Protein AF-A0A2W5KGY5-F1 (afdb_monomer)

Secondary structure (DSSP, 8-state):
--------------------------HHHHHHHHHHHHHH-PPPTT-SEEEEEPPTTSHHHHHHHTTSPPPPTT-EEEEEEEEEEEETTTEEEEEEEEEEE-SSSEEEEEEEE-SS---HHHHHHHHHSEEEEETTEEEEEEETTEEEEEETTEEEEEESSS-HHHHHHTGGG--HHHHHHHHS--

pLDDT: mean 77.35, std 19.25, range [33.38, 97.5]

Structure (mmCIF, N/CA/C/O backbone):
data_AF-A0A2W5KGY5-F1
#
_entry.id   AF-A0A2W5KGY5-F1
#
loop_
_atom_site.group_PDB
_atom_site.id
_atom_site.type_symbol
_atom_site.label_atom_id
_atom_site.label_alt_id
_atom_site.label_comp_id
_atom_site.label_asym_id
_atom_site.label_entity_id
_atom_site.label_seq_id
_atom_site.pdbx_PDB_ins_code
_atom_site.Cartn_x
_atom_site.Cartn_y
_atom_site.Cartn_z
_atom_site.occupancy
_atom_site.B_iso_or_equiv
_atom_site.auth_seq_id
_atom_site.auth_comp_id
_atom_site.auth_asym_id
_atom_site.auth_atom_id
_atom_site.pdbx_PDB_model_num
ATOM 1 N N . MET A 1 1 ? 42.374 -62.694 25.663 1.00 35.91 1 MET A N 1
ATOM 2 C CA . MET A 1 1 ? 42.769 -62.535 24.244 1.00 35.91 1 MET A CA 1
ATOM 3 C C . MET A 1 1 ? 41.493 -62.237 23.461 1.00 35.91 1 MET A C 1
ATOM 5 O O . MET A 1 1 ? 40.734 -63.150 23.196 1.00 35.91 1 MET A O 1
ATOM 9 N N . ASN A 1 2 ? 41.013 -60.994 23.477 1.00 35.72 2 ASN A N 1
ATOM 10 C CA . ASN A 1 2 ? 41.366 -59.863 22.596 1.00 35.72 2 ASN A CA 1
ATOM 11 C C . ASN A 1 2 ? 40.881 -60.045 21.151 1.00 35.72 2 ASN A C 1
ATOM 13 O O . ASN A 1 2 ? 41.596 -60.627 20.345 1.00 35.72 2 ASN A O 1
ATOM 17 N N . ALA A 1 3 ? 39.698 -59.493 20.846 1.00 38.22 3 ALA A N 1
ATOM 18 C CA . ALA A 1 3 ? 39.488 -58.421 19.856 1.00 38.22 3 ALA A CA 1
ATOM 19 C C . ALA A 1 3 ? 38.031 -58.430 19.343 1.00 38.22 3 ALA A C 1
ATOM 21 O O . ALA A 1 3 ? 37.734 -58.982 18.287 1.00 38.22 3 ALA A O 1
ATOM 22 N N . PHE A 1 4 ? 37.116 -57.779 20.070 1.00 37.88 4 PHE A N 1
ATOM 23 C CA . PHE A 1 4 ? 35.838 -57.345 19.499 1.00 37.88 4 PHE A CA 1
ATOM 24 C C . PHE A 1 4 ? 36.119 -56.110 18.632 1.00 37.88 4 PHE A C 1
ATOM 26 O O . PHE A 1 4 ? 36.413 -55.032 19.145 1.00 37.88 4 PHE A O 1
ATOM 33 N N . ARG A 1 5 ? 36.107 -56.284 17.308 1.00 38.09 5 ARG A N 1
ATOM 34 C CA . ARG A 1 5 ? 36.192 -55.183 16.343 1.00 38.09 5 ARG A CA 1
ATOM 35 C C . ARG A 1 5 ? 34.791 -54.609 16.130 1.00 38.09 5 ARG A C 1
ATOM 37 O O . ARG A 1 5 ? 33.981 -55.206 15.429 1.00 38.09 5 ARG A O 1
ATOM 44 N N . SER A 1 6 ? 34.524 -53.448 16.723 1.00 37.16 6 SER A N 1
ATOM 45 C CA . SER A 1 6 ? 33.378 -52.605 16.373 1.00 37.16 6 SER A CA 1
ATOM 46 C C . SER A 1 6 ? 33.584 -52.006 14.982 1.00 37.16 6 SER A C 1
ATOM 48 O O . SER A 1 6 ? 34.372 -51.079 14.812 1.00 37.16 6 SER A O 1
ATOM 50 N N . CYS A 1 7 ? 32.855 -52.506 13.987 1.00 35.94 7 CYS A N 1
ATOM 51 C CA . CYS A 1 7 ? 32.579 -51.755 12.766 1.00 35.94 7 CYS A CA 1
ATOM 52 C C . CYS A 1 7 ? 31.448 -50.767 13.069 1.00 35.94 7 CYS A C 1
ATOM 54 O O . CYS A 1 7 ? 30.272 -51.098 12.940 1.00 35.94 7 CYS A O 1
ATOM 56 N N . VAL A 1 8 ? 31.801 -49.552 13.492 1.00 41.19 8 VAL A N 1
ATOM 57 C CA . VAL A 1 8 ? 30.878 -48.414 13.428 1.00 41.19 8 VAL A CA 1
ATOM 58 C C . VAL A 1 8 ? 30.756 -48.050 11.952 1.00 41.19 8 VAL A C 1
ATOM 60 O O . VAL A 1 8 ? 31.627 -47.393 11.386 1.00 41.19 8 VAL A O 1
ATOM 63 N N . ALA A 1 9 ? 29.708 -48.556 11.306 1.00 37.75 9 ALA A N 1
ATOM 64 C CA . ALA A 1 9 ? 29.309 -48.104 9.985 1.00 37.75 9 ALA A CA 1
ATOM 65 C C . ALA A 1 9 ? 28.859 -46.644 10.113 1.00 37.75 9 ALA A C 1
ATOM 67 O O . ALA A 1 9 ? 27.781 -46.352 10.629 1.00 37.75 9 ALA A O 1
ATOM 68 N N . ALA A 1 10 ? 29.730 -45.727 9.694 1.00 38.56 10 ALA A N 1
ATOM 69 C CA . ALA A 1 10 ? 29.398 -44.328 9.515 1.00 38.56 10 ALA A CA 1
ATOM 70 C C . ALA A 1 10 ? 28.286 -44.235 8.461 1.00 38.56 10 ALA A C 1
ATOM 72 O O . ALA A 1 10 ? 28.535 -44.379 7.264 1.00 38.56 10 ALA A O 1
ATOM 73 N N . PHE A 1 11 ? 27.050 -44.025 8.914 1.00 36.25 11 PHE A N 1
ATOM 74 C CA . PHE A 1 11 ? 25.977 -43.533 8.063 1.00 36.25 11 PHE A CA 1
ATOM 75 C C . PHE A 1 11 ? 26.384 -42.133 7.599 1.00 36.25 11 PHE A C 1
ATOM 77 O O . PHE A 1 11 ? 26.166 -41.137 8.283 1.00 36.25 11 PHE A O 1
ATOM 84 N N . LEU A 1 12 ? 27.019 -42.070 6.430 1.00 34.03 12 LEU A N 1
ATOM 85 C CA . LEU A 1 12 ? 27.060 -40.872 5.607 1.00 34.03 12 LEU A CA 1
ATOM 86 C C . LEU A 1 12 ? 25.617 -40.592 5.182 1.00 34.03 12 LEU A C 1
ATOM 88 O O . LEU A 1 12 ? 25.159 -41.038 4.132 1.00 34.03 12 LEU A O 1
ATOM 92 N N . THR A 1 13 ? 24.874 -39.878 6.026 1.00 38.91 13 THR A N 1
ATOM 93 C CA . THR A 1 13 ? 23.724 -39.110 5.566 1.00 38.91 13 THR A CA 1
ATOM 94 C C . THR A 1 13 ? 24.245 -38.150 4.513 1.00 38.91 13 THR A C 1
ATOM 96 O O . THR A 1 13 ? 24.878 -37.143 4.829 1.00 38.91 13 THR A O 1
ATOM 99 N N . VAL A 1 14 ? 24.006 -38.498 3.251 1.00 37.81 14 VAL A N 1
ATOM 100 C CA . VAL A 1 14 ? 24.034 -37.564 2.134 1.00 37.81 14 VAL A CA 1
ATOM 101 C C . VAL A 1 14 ? 22.977 -36.515 2.459 1.00 37.81 14 VAL A C 1
ATOM 103 O O . VAL A 1 14 ? 21.800 -36.670 2.142 1.00 37.81 14 VAL A O 1
ATOM 106 N N . THR A 1 15 ? 23.380 -35.452 3.150 1.00 37.47 15 THR A N 1
ATOM 107 C CA . THR A 1 15 ? 22.679 -34.179 3.070 1.00 37.47 15 THR A CA 1
ATOM 108 C C . THR A 1 15 ? 22.872 -33.725 1.637 1.00 37.47 15 THR A C 1
ATOM 110 O O . THR A 1 15 ? 23.864 -33.073 1.308 1.00 37.47 15 THR A O 1
ATOM 113 N N . ALA A 1 16 ? 21.971 -34.166 0.756 1.00 33.88 16 ALA A N 1
ATOM 114 C CA . ALA A 1 16 ? 21.829 -33.552 -0.544 1.00 33.88 16 ALA A CA 1
ATOM 115 C C . ALA A 1 16 ? 21.688 -32.051 -0.262 1.00 33.88 16 ALA A C 1
ATOM 117 O O . ALA A 1 16 ? 20.798 -31.680 0.514 1.00 33.88 16 ALA A O 1
ATOM 118 N N . PRO A 1 17 ? 22.578 -31.190 -0.782 1.00 38.34 17 PRO A N 1
ATOM 119 C CA . PRO A 1 17 ? 22.310 -29.773 -0.724 1.00 38.34 17 PRO A CA 1
ATOM 120 C C . PRO A 1 17 ? 20.960 -29.604 -1.411 1.00 38.34 17 PRO A C 1
ATOM 122 O O . PRO A 1 17 ? 20.799 -29.984 -2.571 1.00 38.34 17 PRO A O 1
ATOM 125 N N . VAL A 1 18 ? 19.970 -29.109 -0.668 1.00 37.47 18 VAL A N 1
ATOM 126 C CA . VAL A 1 18 ? 18.785 -28.523 -1.277 1.00 37.47 18 VAL A CA 1
ATOM 127 C C . VAL A 1 18 ? 19.357 -27.428 -2.157 1.00 37.47 18 VAL A C 1
ATOM 129 O O . VAL A 1 18 ? 19.798 -26.391 -1.664 1.00 37.47 18 VAL A O 1
ATOM 132 N N . THR A 1 19 ? 19.465 -27.704 -3.452 1.00 37.50 19 THR A N 1
ATOM 133 C CA . THR A 1 19 ? 19.679 -26.673 -4.444 1.00 37.50 19 THR A CA 1
ATOM 134 C C . THR A 1 19 ? 18.497 -25.744 -4.255 1.00 37.50 19 THR A C 1
ATOM 136 O O . THR A 1 19 ? 17.366 -26.069 -4.614 1.00 37.50 19 THR A O 1
ATOM 139 N N . ALA A 1 20 ? 18.739 -24.612 -3.592 1.00 36.56 20 ALA A N 1
ATOM 140 C CA . ALA A 1 20 ? 17.891 -23.451 -3.741 1.00 36.56 20 ALA A CA 1
ATOM 141 C C . ALA A 1 20 ? 17.780 -23.268 -5.253 1.00 36.56 20 ALA A C 1
ATOM 143 O O . ALA A 1 20 ? 18.773 -22.936 -5.902 1.00 36.56 20 ALA A O 1
ATOM 144 N N . GLY A 1 21 ? 16.640 -23.665 -5.827 1.00 33.38 21 GLY A N 1
ATOM 145 C CA . GLY A 1 21 ? 16.423 -23.565 -7.259 1.00 33.38 21 GLY A CA 1
ATOM 146 C C . GLY A 1 21 ? 16.742 -22.132 -7.635 1.00 33.38 21 GLY A C 1
ATOM 147 O O . GLY A 1 21 ? 16.218 -21.218 -6.998 1.00 33.38 21 GLY A O 1
ATOM 148 N N . ALA A 1 22 ? 17.665 -21.938 -8.579 1.00 35.34 22 ALA A N 1
ATOM 149 C CA . ALA A 1 22 ? 17.887 -20.625 -9.152 1.00 35.34 22 ALA A CA 1
ATOM 150 C C . ALA A 1 22 ? 16.513 -20.144 -9.620 1.00 35.34 22 ALA A C 1
ATOM 152 O O . ALA A 1 22 ? 15.901 -20.765 -10.489 1.00 35.34 22 ALA A O 1
ATOM 153 N N . ILE A 1 23 ? 15.971 -19.138 -8.939 1.00 45.75 23 ILE A N 1
ATOM 154 C CA . ILE A 1 23 ? 14.696 -18.550 -9.319 1.00 45.75 23 ILE A CA 1
ATOM 155 C C . ILE A 1 23 ? 15.007 -17.817 -10.618 1.00 45.75 23 ILE A C 1
ATOM 157 O O . ILE A 1 23 ? 15.693 -16.797 -10.603 1.00 45.75 23 ILE A O 1
ATOM 161 N N . ASP A 1 24 ? 14.617 -18.426 -11.735 1.00 47.09 24 ASP A N 1
ATOM 162 C CA . ASP A 1 24 ? 14.815 -17.870 -13.067 1.00 47.09 24 ASP A CA 1
ATOM 163 C C . ASP A 1 24 ? 13.845 -16.700 -13.223 1.00 47.09 24 ASP A C 1
ATOM 165 O O . ASP A 1 24 ? 12.635 -16.878 -13.380 1.00 47.09 24 ASP A O 1
ATOM 169 N N . PHE A 1 25 ? 14.368 -15.492 -13.037 1.00 53.97 25 PHE A N 1
ATOM 170 C CA . PHE A 1 25 ? 13.600 -14.272 -13.213 1.00 53.97 25 PHE A CA 1
ATOM 171 C C . PHE A 1 25 ? 13.436 -13.995 -14.697 1.00 53.97 25 PHE A C 1
ATOM 173 O O . PHE A 1 25 ? 14.404 -14.050 -15.458 1.00 53.97 25 PHE A O 1
ATOM 180 N N . SER A 1 26 ? 12.239 -13.580 -15.098 1.00 66.56 26 SER A N 1
ATOM 181 C CA . SER A 1 26 ? 12.068 -13.051 -16.445 1.00 66.56 26 SER A CA 1
ATOM 182 C C . SER A 1 26 ? 12.927 -11.794 -16.638 1.00 66.56 26 SER A C 1
ATOM 184 O O . SER A 1 26 ? 13.125 -10.993 -15.717 1.00 66.56 26 SER A O 1
ATOM 186 N N . GLU A 1 27 ? 13.408 -11.570 -17.861 1.00 70.12 27 GLU A N 1
ATOM 187 C CA . GLU A 1 27 ? 14.169 -10.358 -18.201 1.00 70.12 27 GLU A CA 1
ATOM 188 C C . GLU A 1 2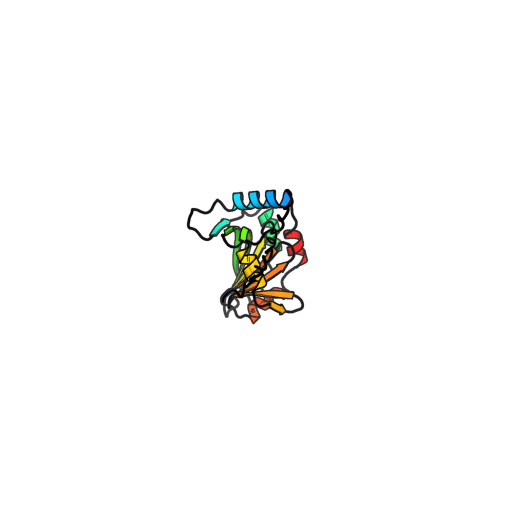7 ? 13.396 -9.072 -17.862 1.00 70.12 27 GLU A C 1
ATOM 190 O O . GLU A 1 27 ? 13.991 -8.065 -17.472 1.00 70.12 27 GLU A O 1
ATOM 195 N N . VAL A 1 28 ? 12.063 -9.130 -17.941 1.00 68.56 28 VAL A N 1
ATOM 196 C CA . VAL A 1 28 ? 11.152 -8.038 -17.583 1.00 68.56 28 VAL A CA 1
ATOM 197 C C . VAL A 1 28 ? 11.236 -7.711 -16.089 1.00 68.56 28 VAL A C 1
ATOM 199 O O . VAL A 1 28 ? 11.346 -6.544 -15.719 1.00 68.56 28 VAL A O 1
ATOM 202 N N . GLU A 1 29 ? 11.261 -8.717 -15.213 1.00 66.12 29 GLU A N 1
ATOM 203 C CA . GLU A 1 29 ? 11.370 -8.515 -13.760 1.00 66.12 29 GLU A CA 1
ATOM 204 C C . GLU A 1 29 ? 12.734 -7.942 -13.366 1.00 66.12 29 GLU A C 1
ATOM 206 O O . GLU A 1 29 ? 12.822 -7.048 -12.519 1.00 66.12 29 GLU A O 1
ATOM 211 N N . ILE A 1 30 ? 13.802 -8.395 -14.027 1.00 67.25 30 ILE A N 1
ATOM 212 C CA . ILE A 1 30 ? 15.149 -7.848 -13.835 1.00 67.25 30 ILE A CA 1
ATOM 213 C C . ILE A 1 30 ? 15.194 -6.380 -14.283 1.00 67.25 30 ILE A C 1
ATOM 215 O O . ILE A 1 30 ? 15.768 -5.536 -13.586 1.00 67.25 30 ILE A O 1
ATOM 219 N N . ALA A 1 31 ? 14.590 -6.054 -15.430 1.00 77.38 31 ALA A N 1
ATOM 220 C CA . ALA A 1 31 ? 14.523 -4.689 -15.942 1.00 77.38 31 ALA A CA 1
ATOM 221 C C . ALA A 1 31 ? 13.720 -3.766 -15.010 1.00 77.38 31 ALA A C 1
ATOM 223 O O . ALA A 1 31 ? 14.192 -2.675 -14.678 1.00 77.38 31 ALA A O 1
ATOM 224 N N . GLU A 1 32 ? 12.559 -4.213 -14.519 1.00 74.19 32 GLU A N 1
ATOM 225 C CA . GLU A 1 32 ? 11.767 -3.473 -13.531 1.00 74.19 32 GLU A CA 1
ATOM 226 C C . GLU A 1 32 ? 12.543 -3.263 -12.229 1.00 74.19 32 GLU A C 1
ATOM 228 O O . GLU A 1 32 ? 12.566 -2.148 -11.707 1.00 74.19 32 GLU A O 1
ATOM 233 N N . SER A 1 33 ? 13.250 -4.284 -11.737 1.00 70.50 33 SER A N 1
ATOM 234 C CA . SER A 1 33 ? 14.071 -4.156 -10.532 1.00 70.50 33 SER A CA 1
ATOM 235 C C . SER A 1 33 ? 15.170 -3.117 -10.685 1.00 70.50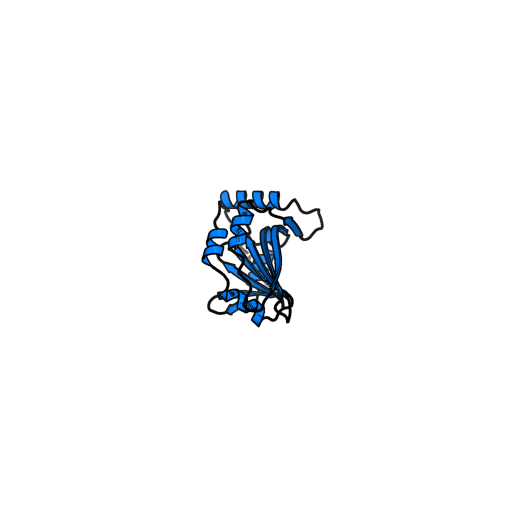 33 SER A C 1
ATOM 237 O O . SER A 1 33 ? 15.330 -2.257 -9.819 1.00 70.50 33 SER A O 1
ATOM 239 N N . LYS A 1 34 ? 15.909 -3.153 -11.799 1.00 74.06 34 LYS A N 1
ATOM 240 C CA . LYS A 1 34 ? 16.945 -2.154 -12.095 1.00 74.06 34 LYS A CA 1
ATOM 241 C C . LYS A 1 34 ? 16.347 -0.751 -12.174 1.00 74.06 34 LYS A C 1
ATOM 243 O O . LYS A 1 34 ? 16.919 0.190 -11.628 1.00 74.06 34 LYS A O 1
ATOM 248 N N . ARG A 1 35 ? 15.179 -0.615 -12.807 1.00 82.50 35 ARG A N 1
ATOM 2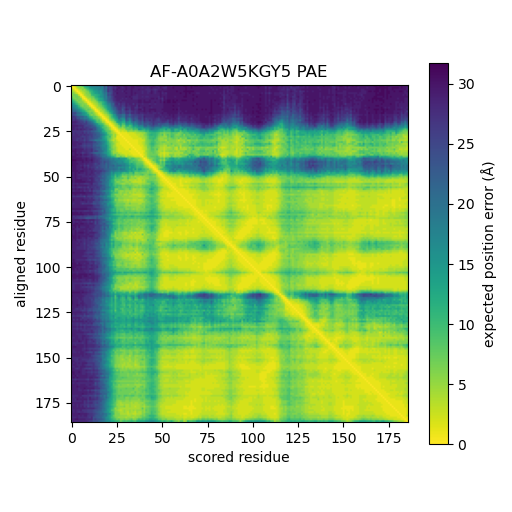49 C CA . ARG A 1 35 ? 14.460 0.656 -12.945 1.00 82.50 35 ARG A CA 1
ATOM 250 C C . ARG A 1 35 ? 14.010 1.215 -11.594 1.00 82.50 35 ARG A C 1
ATOM 252 O O . ARG A 1 35 ? 14.172 2.410 -11.361 1.00 82.50 35 ARG A O 1
ATOM 259 N N . PHE A 1 36 ? 13.481 0.376 -10.704 1.00 78.94 36 PHE A N 1
ATOM 260 C CA . PHE A 1 36 ? 13.092 0.793 -9.355 1.00 78.94 36 PHE A CA 1
ATOM 261 C C . PHE A 1 36 ? 14.296 1.185 -8.507 1.00 78.94 36 PHE A C 1
ATOM 263 O O . PHE A 1 36 ? 14.267 2.245 -7.888 1.00 78.94 36 PHE A O 1
ATOM 270 N N . CYS A 1 37 ? 15.378 0.402 -8.531 1.00 73.94 37 CYS A N 1
ATOM 271 C CA . CYS A 1 37 ? 16.599 0.760 -7.810 1.00 73.94 37 CYS A CA 1
ATOM 272 C C . CYS A 1 37 ? 17.199 2.079 -8.312 1.00 73.94 37 CYS A C 1
ATOM 274 O O . CYS A 1 37 ? 17.606 2.913 -7.510 1.00 73.94 37 CYS A O 1
ATOM 276 N N . ALA A 1 38 ? 17.197 2.313 -9.629 1.00 78.88 38 ALA A N 1
ATOM 277 C CA . ALA A 1 38 ? 17.633 3.587 -10.196 1.00 78.88 38 ALA A CA 1
ATOM 278 C C . ALA A 1 38 ? 16.734 4.762 -9.764 1.00 78.88 38 ALA A C 1
ATOM 280 O O . ALA A 1 38 ? 17.214 5.882 -9.603 1.00 78.88 38 ALA A O 1
ATOM 281 N N . ALA A 1 39 ? 15.434 4.520 -9.563 1.00 75.12 39 ALA A N 1
ATOM 282 C CA . ALA A 1 39 ? 14.492 5.535 -9.102 1.00 75.12 39 ALA A CA 1
ATOM 283 C C . ALA A 1 39 ? 14.598 5.825 -7.593 1.00 75.12 39 ALA A C 1
ATOM 285 O O . ALA A 1 39 ? 14.325 6.952 -7.187 1.00 75.12 39 ALA A O 1
ATOM 286 N N . ALA A 1 40 ? 14.993 4.844 -6.777 1.00 63.44 40 ALA A N 1
ATOM 287 C CA . ALA A 1 40 ? 15.094 4.964 -5.320 1.00 63.44 40 ALA A CA 1
ATOM 288 C C . ALA A 1 40 ? 16.354 5.704 -4.821 1.00 63.44 40 ALA A C 1
ATOM 290 O O . ALA A 1 40 ? 16.366 6.123 -3.666 1.00 63.44 40 ALA A O 1
ATOM 291 N N . ASP A 1 41 ? 17.353 5.908 -5.697 1.00 65.19 41 ASP A N 1
ATOM 292 C CA . ASP A 1 41 ? 18.741 6.299 -5.369 1.00 65.19 41 ASP A CA 1
ATOM 293 C C . ASP A 1 41 ? 19.452 5.207 -4.530 1.00 65.19 41 ASP A C 1
ATOM 295 O O . ASP A 1 41 ? 18.826 4.596 -3.656 1.00 65.19 41 ASP A O 1
ATOM 299 N N . PRO A 1 42 ? 20.736 4.868 -4.780 1.00 56.97 42 PRO A N 1
ATOM 300 C CA . PRO A 1 42 ? 21.405 3.856 -3.978 1.00 56.97 42 PRO A CA 1
ATOM 301 C C . PRO A 1 42 ? 21.501 4.348 -2.537 1.00 56.97 42 PRO A C 1
ATOM 303 O O . PRO A 1 42 ? 21.935 5.469 -2.269 1.00 56.97 42 PRO A O 1
ATOM 306 N N . ALA A 1 43 ? 21.096 3.485 -1.610 1.00 55.16 43 ALA A N 1
ATOM 307 C CA . ALA A 1 43 ? 21.181 3.787 -0.199 1.00 55.16 43 ALA A CA 1
ATOM 308 C C . ALA A 1 43 ? 22.618 4.158 0.192 1.00 55.16 43 ALA A C 1
ATOM 310 O O . ALA A 1 43 ? 23.532 3.382 -0.108 1.00 55.16 43 ALA A O 1
ATOM 311 N N . PRO A 1 44 ? 22.856 5.289 0.885 1.00 54.34 44 PRO A N 1
ATOM 312 C CA . PRO A 1 44 ? 24.133 5.501 1.544 1.00 54.34 44 PRO A CA 1
ATOM 313 C C . PRO A 1 44 ? 24.389 4.316 2.479 1.00 54.34 44 PRO A C 1
ATOM 315 O O . PRO A 1 44 ? 23.478 3.860 3.178 1.00 54.34 44 PRO A O 1
ATOM 318 N N . THR A 1 45 ? 25.616 3.798 2.493 1.00 51.28 45 THR A N 1
ATOM 319 C CA . THR A 1 45 ? 25.998 2.679 3.364 1.00 51.28 45 THR A CA 1
ATOM 320 C C . THR A 1 45 ? 25.627 2.987 4.817 1.00 51.28 45 THR A C 1
ATOM 322 O O . THR A 1 45 ? 26.120 3.967 5.374 1.00 51.28 45 THR A O 1
ATOM 325 N N . GLY A 1 46 ? 24.770 2.157 5.424 1.00 49.50 46 GLY A N 1
ATOM 326 C CA . GLY A 1 46 ? 24.318 2.305 6.815 1.00 49.50 46 GLY A CA 1
ATOM 327 C C . GLY A 1 46 ? 22.895 2.849 7.007 1.00 49.50 46 GLY A C 1
ATOM 328 O O . GLY A 1 46 ? 22.467 2.992 8.150 1.00 49.50 46 GLY A O 1
ATOM 329 N N . VAL A 1 47 ? 22.146 3.135 5.935 1.00 50.09 47 VAL A N 1
ATOM 330 C CA . VAL A 1 47 ? 20.738 3.565 6.022 1.00 50.09 47 VAL A CA 1
ATOM 331 C C . VAL A 1 47 ? 19.800 2.404 5.678 1.00 50.09 47 VAL A C 1
ATOM 333 O O . VAL A 1 47 ? 19.864 1.879 4.573 1.00 50.09 47 VAL A O 1
ATOM 336 N N . MET A 1 48 ? 18.886 2.054 6.595 1.00 56.09 48 MET A N 1
ATOM 337 C CA . MET A 1 48 ? 17.956 0.915 6.440 1.00 56.09 48 MET A CA 1
ATOM 338 C C . MET A 1 48 ? 16.924 1.081 5.308 1.00 56.09 48 MET A C 1
ATOM 340 O O . MET A 1 48 ? 16.311 0.108 4.869 1.00 56.09 48 MET A O 1
ATOM 344 N N . SER A 1 49 ? 16.658 2.316 4.870 1.00 64.94 49 SER A N 1
ATOM 345 C CA . SER A 1 49 ? 15.696 2.602 3.805 1.00 64.94 49 SER A CA 1
ATOM 346 C C . SER A 1 49 ? 15.982 3.945 3.142 1.00 64.94 49 SER A C 1
ATOM 348 O O . SER A 1 49 ? 16.210 4.936 3.831 1.00 64.94 49 SER A O 1
ATOM 350 N N . ASN A 1 50 ? 15.888 3.999 1.817 1.00 73.38 50 ASN A N 1
ATOM 351 C CA . ASN A 1 50 ? 15.869 5.240 1.045 1.00 73.38 50 ASN A CA 1
ATOM 352 C C . ASN A 1 50 ? 14.567 5.330 0.268 1.00 73.38 50 ASN A C 1
ATOM 354 O O . ASN A 1 50 ? 14.027 4.309 -0.157 1.00 73.38 50 ASN A O 1
ATOM 358 N N . ALA A 1 51 ? 14.045 6.543 0.138 1.00 82.19 51 ALA A N 1
ATOM 359 C CA . ALA A 1 51 ? 12.793 6.805 -0.544 1.00 82.19 51 ALA A CA 1
ATOM 360 C C . ALA A 1 51 ? 12.897 8.112 -1.326 1.00 82.19 51 ALA A C 1
ATOM 362 O O . ALA A 1 51 ? 13.369 9.130 -0.815 1.00 82.19 51 ALA A O 1
ATOM 363 N N . ARG A 1 52 ? 12.429 8.081 -2.570 1.00 86.12 52 ARG A N 1
ATOM 364 C CA . ARG A 1 52 ? 12.387 9.227 -3.466 1.00 86.12 52 ARG A CA 1
ATOM 365 C C . ARG A 1 52 ? 10.959 9.446 -3.955 1.00 86.12 52 ARG A C 1
ATOM 367 O O . ARG A 1 52 ? 10.394 8.537 -4.563 1.00 86.12 52 ARG A O 1
ATOM 374 N N . PRO A 1 53 ? 10.384 10.648 -3.779 1.00 87.50 53 PRO A N 1
ATOM 375 C CA . PRO A 1 53 ? 9.032 10.930 -4.238 1.00 87.50 53 PRO A CA 1
ATOM 376 C C . PRO A 1 53 ? 8.860 10.739 -5.751 1.00 87.50 53 PRO A C 1
ATOM 378 O O . PRO A 1 53 ? 9.660 11.235 -6.553 1.00 87.50 53 PRO A O 1
ATOM 381 N N . LEU A 1 54 ? 7.777 10.071 -6.144 1.00 88.12 54 LEU A N 1
ATOM 382 C CA . LEU A 1 54 ? 7.311 10.004 -7.525 1.00 88.12 54 LEU A CA 1
ATOM 383 C C . LEU A 1 54 ? 6.529 11.278 -7.857 1.00 88.12 54 LEU A C 1
ATOM 385 O O . LEU A 1 54 ? 5.700 11.741 -7.074 1.00 88.12 54 LEU A O 1
ATOM 389 N N . LYS A 1 55 ? 6.782 11.850 -9.035 1.00 86.62 55 LYS A N 1
ATOM 390 C CA . LYS A 1 55 ? 6.119 13.084 -9.475 1.00 86.62 55 LYS A CA 1
ATOM 391 C C . LYS A 1 55 ? 4.759 12.782 -10.124 1.00 86.62 55 LYS A C 1
ATOM 393 O O . LYS A 1 55 ? 4.680 11.814 -10.889 1.00 86.62 55 LYS A O 1
ATOM 398 N N . PRO A 1 56 ? 3.732 13.627 -9.908 1.00 89.25 56 PRO A N 1
ATOM 399 C CA . PRO A 1 56 ? 2.499 13.588 -10.693 1.00 89.25 56 PRO A CA 1
ATOM 400 C C . PRO A 1 56 ? 2.782 13.608 -12.200 1.00 89.25 56 PRO A C 1
ATOM 402 O O . PRO A 1 56 ? 3.710 14.288 -12.645 1.00 89.25 56 PRO A O 1
ATOM 405 N N . GLY A 1 57 ? 2.020 12.837 -12.981 1.00 84.88 57 GLY A N 1
ATOM 406 C CA . GLY A 1 57 ? 2.258 12.647 -14.416 1.00 84.88 57 GLY A CA 1
ATOM 407 C C . GLY A 1 57 ? 3.295 11.572 -14.774 1.00 84.88 57 GLY A C 1
ATOM 408 O O . GLY A 1 57 ? 3.415 11.215 -15.946 1.00 84.88 57 GLY A O 1
ATOM 409 N N . HIS A 1 58 ? 4.024 11.004 -13.805 1.00 88.38 58 HIS A N 1
ATOM 410 C CA . HIS A 1 58 ? 4.849 9.817 -14.048 1.00 88.38 58 HIS A CA 1
ATOM 411 C C . HIS A 1 58 ? 3.975 8.557 -14.162 1.00 88.38 58 HIS A C 1
ATOM 413 O O . HIS A 1 58 ? 3.043 8.366 -13.383 1.00 88.38 58 HIS A O 1
ATOM 419 N N . ALA A 1 59 ? 4.307 7.637 -15.073 1.00 88.50 59 ALA A N 1
ATOM 420 C CA . ALA A 1 59 ? 3.491 6.445 -15.326 1.00 88.50 59 ALA A CA 1
ATOM 421 C C . ALA A 1 59 ? 3.271 5.564 -14.077 1.00 88.50 59 ALA A C 1
ATOM 423 O O . ALA A 1 59 ? 2.185 5.012 -13.899 1.00 88.50 59 ALA A O 1
ATOM 424 N N . ASP A 1 60 ? 4.277 5.450 -13.202 1.00 89.44 60 ASP A N 1
ATOM 425 C CA . ASP A 1 60 ? 4.142 4.726 -11.928 1.00 89.44 60 ASP A CA 1
ATOM 426 C C . ASP A 1 60 ? 3.274 5.460 -10.908 1.00 89.44 60 ASP A C 1
ATOM 428 O O . ASP A 1 60 ? 2.524 4.809 -10.187 1.00 89.44 60 ASP A O 1
ATOM 432 N N . TYR A 1 61 ? 3.340 6.795 -10.872 1.00 91.19 61 TYR A N 1
ATOM 433 C CA . TYR A 1 61 ? 2.482 7.604 -10.009 1.00 91.19 61 TYR A CA 1
ATOM 434 C C . TYR A 1 61 ? 1.014 7.388 -10.391 1.00 91.19 61 TYR A C 1
ATOM 436 O O . TYR A 1 61 ? 0.204 6.993 -9.556 1.00 91.19 61 TYR A O 1
ATOM 444 N N . GLU A 1 62 ? 0.687 7.544 -11.678 1.00 92.62 62 GLU A N 1
ATOM 445 C CA . GLU A 1 62 ? -0.689 7.401 -12.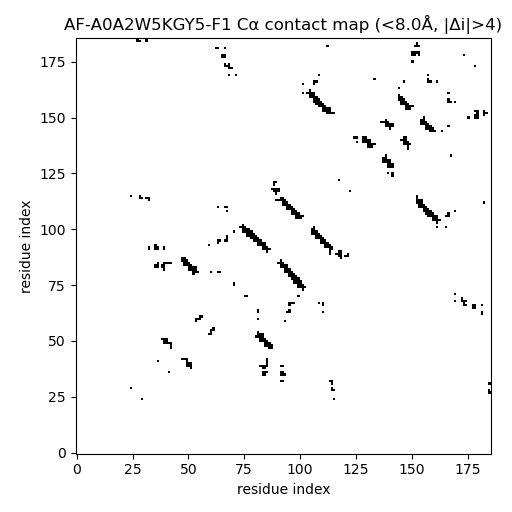177 1.00 92.62 62 GLU A CA 1
ATOM 446 C C . GLU A 1 62 ? -1.240 5.985 -11.997 1.00 92.62 62 GLU A C 1
ATOM 448 O O . GLU A 1 62 ? -2.443 5.778 -11.825 1.00 92.62 62 GLU A O 1
ATOM 453 N N . ARG A 1 63 ? -0.354 4.988 -12.043 1.00 90.69 63 ARG A N 1
ATOM 454 C CA . ARG A 1 63 ? -0.695 3.592 -11.789 1.00 90.69 63 ARG A CA 1
ATOM 455 C C . ARG A 1 63 ? -1.001 3.360 -10.315 1.00 90.69 63 ARG A C 1
ATOM 457 O O . ARG A 1 63 ? -2.055 2.818 -9.997 1.00 90.69 63 ARG A O 1
ATOM 464 N N . LEU A 1 64 ? -0.102 3.776 -9.427 1.00 92.94 64 LEU A N 1
ATOM 465 C CA . LEU A 1 64 ? -0.252 3.545 -7.997 1.00 92.94 64 LEU A CA 1
ATOM 466 C C . LEU A 1 64 ? -1.389 4.367 -7.386 1.00 92.94 64 LEU A C 1
ATOM 468 O O . LEU A 1 64 ? -2.096 3.862 -6.521 1.00 92.94 64 LEU A O 1
ATOM 472 N N . ARG A 1 65 ? -1.637 5.592 -7.857 1.00 93.94 65 ARG A N 1
ATOM 473 C CA . ARG A 1 65 ? -2.743 6.440 -7.376 1.00 93.94 65 ARG A CA 1
ATOM 474 C C . ARG A 1 65 ? -4.101 5.738 -7.420 1.00 93.94 65 ARG A C 1
ATOM 476 O O . ARG A 1 65 ? -4.917 5.945 -6.532 1.00 93.94 65 ARG A O 1
ATOM 483 N N . LYS A 1 66 ? -4.328 4.874 -8.411 1.00 93.88 66 LYS A N 1
ATOM 484 C CA . LYS A 1 66 ? -5.582 4.117 -8.581 1.00 93.88 66 LYS A CA 1
ATOM 485 C C . LYS A 1 66 ? -5.752 2.973 -7.581 1.00 93.88 66 LYS A C 1
ATOM 487 O O . LYS A 1 66 ? -6.830 2.402 -7.496 1.00 93.88 66 LYS A O 1
ATOM 492 N N . THR A 1 67 ? -4.691 2.622 -6.860 1.00 95.19 67 THR A N 1
ATOM 493 C CA . THR A 1 67 ? -4.693 1.528 -5.879 1.00 95.19 67 THR A CA 1
ATOM 494 C C . THR A 1 67 ? -5.032 1.985 -4.467 1.00 95.19 67 THR A C 1
ATOM 496 O O . THR A 1 67 ? -5.250 1.156 -3.584 1.00 95.19 67 THR A O 1
ATOM 499 N N . LEU A 1 68 ? -5.060 3.298 -4.241 1.00 94.50 68 LEU A N 1
ATOM 500 C CA . LEU A 1 68 ? -5.306 3.864 -2.931 1.00 94.50 68 LEU A CA 1
ATOM 501 C C . LEU A 1 68 ? -6.816 4.013 -2.693 1.00 94.50 68 LEU A C 1
ATOM 503 O O . LEU A 1 68 ? -7.482 4.707 -3.461 1.00 94.50 68 LEU A O 1
ATOM 507 N N . PRO A 1 69 ? -7.365 3.389 -1.639 1.00 93.38 69 PRO A N 1
ATOM 508 C CA . PRO A 1 69 ? -8.783 3.470 -1.329 1.00 93.38 69 PRO A CA 1
ATOM 509 C C . PRO A 1 69 ? -9.158 4.873 -0.857 1.00 93.38 69 PRO A C 1
ATOM 511 O O . PRO A 1 69 ? -8.354 5.576 -0.247 1.00 93.38 69 PRO A O 1
ATOM 514 N N . GLU A 1 70 ? -10.398 5.276 -1.101 1.00 91.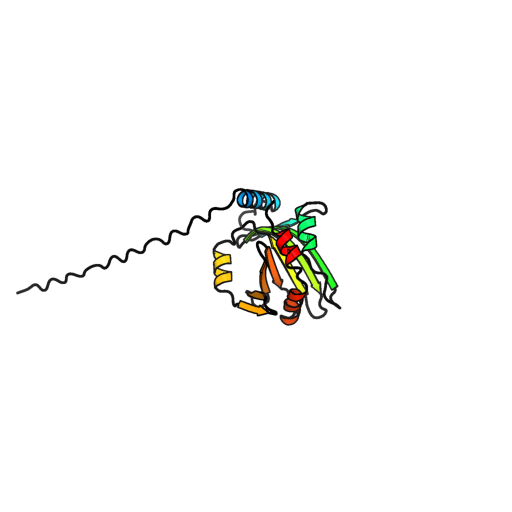75 70 GLU A N 1
ATOM 515 C CA . GLU A 1 70 ? -10.963 6.465 -0.462 1.00 91.75 70 GLU A CA 1
ATOM 516 C C . GLU A 1 70 ? -11.162 6.231 1.048 1.00 91.75 70 GLU A C 1
ATOM 518 O O . GLU A 1 70 ? -11.368 5.082 1.468 1.00 91.75 70 GLU A O 1
ATOM 523 N N . PRO A 1 71 ? -11.100 7.289 1.879 1.00 90.06 71 PRO A N 1
ATOM 524 C CA . PRO A 1 71 ? -11.298 7.152 3.314 1.00 90.06 71 PRO A CA 1
ATOM 525 C C . PRO A 1 71 ? -12.698 6.586 3.627 1.00 90.06 71 PRO A C 1
ATOM 527 O O . PRO A 1 71 ? -13.687 6.980 3.000 1.00 90.06 71 PRO A O 1
ATOM 530 N N . PRO A 1 72 ? -12.820 5.676 4.611 1.00 91.75 72 PRO A N 1
ATOM 531 C CA . PRO A 1 72 ? -14.103 5.314 5.200 1.00 91.75 72 PRO A CA 1
ATOM 532 C C . PRO A 1 72 ? -14.890 6.533 5.702 1.00 91.75 72 PRO A C 1
ATOM 534 O O . PRO A 1 72 ? -14.337 7.596 5.982 1.00 91.75 72 PRO A O 1
ATOM 537 N N . THR A 1 73 ? -16.205 6.369 5.852 1.00 91.12 73 THR A N 1
ATOM 538 C CA . THR A 1 73 ? -17.073 7.417 6.401 1.00 91.12 73 THR A CA 1
ATOM 539 C C . THR A 1 73 ? -16.575 7.858 7.779 1.00 91.12 73 THR A C 1
ATOM 541 O O . THR A 1 73 ? -16.268 7.017 8.620 1.00 91.12 73 THR A O 1
ATOM 544 N N . ASN A 1 74 ? -16.542 9.174 8.003 1.00 93.25 74 ASN A N 1
ATOM 545 C CA . ASN A 1 74 ? -16.039 9.834 9.216 1.00 93.25 74 ASN A CA 1
ATOM 546 C C . ASN A 1 74 ? -14.521 9.754 9.434 1.00 93.25 74 ASN A C 1
ATOM 548 O O . ASN A 1 74 ? -14.055 10.159 10.492 1.00 93.25 74 ASN A O 1
ATOM 552 N N . TRP A 1 75 ? -13.746 9.265 8.463 1.00 95.88 75 TRP A N 1
ATOM 553 C CA . TRP A 1 75 ? -12.288 9.359 8.505 1.00 95.88 75 TRP A CA 1
ATOM 554 C C . TRP A 1 75 ? -11.809 10.533 7.658 1.00 95.88 75 TRP A C 1
ATOM 556 O O . TRP A 1 75 ? -12.407 10.858 6.629 1.00 95.88 75 TRP A O 1
ATOM 566 N N . ALA A 1 76 ? -10.705 11.152 8.067 1.00 96.38 76 ALA A N 1
ATOM 567 C CA . ALA A 1 76 ? -10.073 12.233 7.323 1.00 96.38 76 ALA A CA 1
ATOM 568 C C . ALA A 1 76 ? -8.761 11.758 6.692 1.00 96.38 76 ALA A C 1
ATOM 570 O O . ALA A 1 76 ? -7.951 11.094 7.336 1.00 96.38 76 ALA A O 1
ATOM 571 N N . LEU A 1 77 ? -8.519 12.121 5.430 1.00 96.69 77 LEU A N 1
ATOM 572 C CA . LEU A 1 77 ? -7.206 11.927 4.819 1.00 96.69 77 LEU A CA 1
ATOM 573 C C . LEU A 1 77 ? -6.205 12.889 5.471 1.00 96.69 77 LEU A C 1
ATOM 575 O O . LEU A 1 77 ? -6.361 14.105 5.376 1.00 96.69 77 LEU A O 1
ATOM 579 N N . LYS A 1 78 ? -5.167 12.342 6.103 1.00 96.00 78 LYS A N 1
ATOM 580 C CA . LYS A 1 78 ? -4.113 13.112 6.773 1.00 96.00 78 LYS A CA 1
ATOM 581 C C . LYS A 1 78 ? -2.911 13.345 5.866 1.00 96.00 78 LYS A C 1
ATOM 583 O O . LYS A 1 78 ? -2.345 14.435 5.849 1.00 96.00 78 LYS A O 1
ATOM 588 N N . SER A 1 79 ? -2.502 12.323 5.120 1.00 95.75 79 SER A N 1
ATOM 589 C CA . SER A 1 79 ? -1.401 12.437 4.164 1.00 95.75 79 SER A CA 1
ATOM 590 C C . SER A 1 79 ? -1.493 11.402 3.052 1.00 95.75 79 SER A C 1
ATOM 592 O O . SER A 1 79 ? -2.104 10.344 3.207 1.00 95.75 79 SER A O 1
ATOM 594 N N . GLU A 1 80 ? -0.857 11.723 1.929 1.00 96.12 80 GLU A N 1
ATOM 595 C CA . GLU A 1 80 ? -0.680 10.845 0.779 1.00 96.12 80 GLU A CA 1
ATOM 596 C C . GLU A 1 80 ? 0.763 10.985 0.275 1.00 96.12 80 GLU A C 1
ATOM 598 O O . GLU A 1 80 ? 1.276 12.101 0.161 1.00 96.12 80 GLU A O 1
ATOM 603 N N . SER A 1 81 ? 1.428 9.867 -0.015 1.00 94.44 81 SER A N 1
ATOM 604 C CA . SER A 1 81 ? 2.759 9.863 -0.621 1.00 94.44 81 SER A CA 1
ATOM 605 C C . SER A 1 81 ? 2.904 8.756 -1.659 1.00 94.44 81 SER A C 1
ATOM 607 O O . SER A 1 81 ? 2.285 7.697 -1.568 1.00 94.44 81 SER A O 1
ATOM 609 N N . PHE A 1 82 ? 3.747 9.020 -2.654 1.00 94.81 82 PHE A N 1
ATOM 610 C CA . PHE A 1 82 ? 4.131 8.079 -3.700 1.00 94.81 82 PHE A CA 1
ATOM 611 C C . PHE A 1 82 ? 5.635 8.138 -3.836 1.00 94.81 82 PHE A C 1
ATOM 613 O O . PHE A 1 82 ? 6.186 9.229 -3.984 1.00 94.81 82 PHE A O 1
ATOM 620 N N . GLU A 1 83 ? 6.303 6.998 -3.806 1.00 92.50 83 GLU A N 1
ATOM 621 C CA . GLU A 1 83 ? 7.759 6.967 -3.760 1.00 92.50 83 GLU A CA 1
ATOM 622 C C . GLU A 1 83 ? 8.318 5.730 -4.452 1.00 92.50 83 GLU A C 1
ATOM 624 O O . GLU A 1 83 ? 7.690 4.677 -4.497 1.00 92.50 83 GLU A O 1
ATOM 629 N N . ALA A 1 84 ? 9.507 5.874 -5.023 1.00 88.94 84 ALA A N 1
ATOM 630 C CA . ALA A 1 84 ? 10.395 4.751 -5.255 1.00 88.94 84 ALA A CA 1
ATOM 631 C C . ALA A 1 84 ? 11.219 4.554 -3.987 1.00 88.94 84 ALA A C 1
ATOM 633 O O . ALA A 1 84 ? 11.706 5.532 -3.423 1.00 88.94 84 ALA A O 1
ATOM 634 N N . PHE A 1 85 ? 11.373 3.319 -3.535 1.00 86.12 85 PHE A N 1
ATOM 635 C CA . PHE A 1 85 ? 12.097 3.013 -2.311 1.00 86.12 85 PHE A CA 1
ATOM 636 C C . PHE A 1 85 ? 13.130 1.913 -2.532 1.00 86.12 85 PHE A C 1
ATOM 638 O O . PHE A 1 85 ? 13.018 1.111 -3.459 1.00 86.12 85 PHE A O 1
ATOM 645 N N . SER A 1 86 ? 14.121 1.873 -1.648 1.00 81.06 86 SER A N 1
ATOM 646 C CA . SER A 1 86 ? 15.076 0.781 -1.484 1.00 81.06 86 SER A CA 1
ATOM 647 C C . SER A 1 86 ? 15.203 0.483 0.004 1.00 81.06 86 SER A C 1
ATOM 649 O O . SER A 1 86 ? 15.489 1.393 0.776 1.00 81.06 86 SER A O 1
ATOM 651 N N . ASN A 1 87 ? 14.989 -0.765 0.411 1.00 76.12 87 ASN A N 1
ATOM 652 C CA . ASN A 1 87 ? 15.049 -1.214 1.803 1.00 76.12 87 ASN A CA 1
ATOM 653 C C . ASN A 1 87 ? 15.617 -2.640 1.873 1.00 76.12 87 ASN A C 1
ATOM 655 O O . ASN A 1 87 ? 15.314 -3.471 1.018 1.00 76.12 87 ASN A O 1
ATOM 659 N N . ASP A 1 88 ? 16.385 -2.943 2.916 1.00 70.19 88 ASP A N 1
ATOM 660 C CA . ASP A 1 88 ? 17.049 -4.238 3.127 1.00 70.19 88 ASP A CA 1
ATOM 661 C C . ASP A 1 88 ? 16.093 -5.451 3.186 1.00 70.19 88 ASP A C 1
ATOM 663 O O . ASP A 1 88 ? 16.478 -6.580 2.883 1.00 70.19 88 ASP A O 1
ATOM 667 N N . MET A 1 89 ? 14.828 -5.243 3.559 1.00 66.25 89 MET A N 1
ATOM 668 C CA . MET A 1 89 ? 13.830 -6.309 3.724 1.00 66.25 89 MET A CA 1
ATOM 669 C C . MET A 1 89 ? 13.114 -6.683 2.425 1.00 66.25 89 MET A C 1
ATOM 671 O O . MET A 1 89 ? 12.667 -7.816 2.255 1.00 66.25 89 MET A O 1
ATOM 675 N N . VAL A 1 90 ? 12.955 -5.727 1.516 1.00 69.25 90 VAL A N 1
ATOM 676 C CA . VAL A 1 90 ? 12.091 -5.867 0.330 1.00 69.25 90 VAL A CA 1
ATOM 677 C C . VAL A 1 90 ? 12.805 -5.501 -0.974 1.00 69.25 90 VAL A C 1
ATOM 679 O O . VAL A 1 90 ? 12.220 -5.626 -2.047 1.00 69.25 90 VAL A O 1
ATOM 682 N N . GLY A 1 91 ? 14.072 -5.090 -0.891 1.00 77.94 91 GLY A N 1
ATOM 683 C CA . GLY A 1 91 ? 14.854 -4.591 -2.012 1.00 77.94 91 GLY A CA 1
ATOM 684 C C . GLY A 1 91 ? 14.339 -3.239 -2.496 1.00 77.94 91 GLY A C 1
ATOM 685 O O . GLY A 1 91 ? 13.924 -2.390 -1.704 1.00 77.94 91 GLY A O 1
ATOM 686 N N . CYS A 1 92 ? 14.363 -3.046 -3.813 1.00 81.06 92 CYS A N 1
ATOM 687 C CA . CYS A 1 92 ? 13.847 -1.844 -4.451 1.00 81.06 92 CYS A CA 1
ATOM 688 C C . CYS A 1 92 ? 12.403 -2.034 -4.913 1.00 81.06 92 CYS A C 1
ATOM 690 O O . CYS A 1 92 ? 12.027 -3.101 -5.400 1.00 81.06 92 CYS A O 1
ATOM 692 N N . GLY A 1 93 ? 11.611 -0.973 -4.850 1.00 88.50 93 GLY A N 1
ATOM 693 C CA . GLY A 1 93 ? 10.239 -0.991 -5.326 1.00 88.50 93 GLY A CA 1
ATOM 694 C C . GLY A 1 93 ? 9.658 0.401 -5.483 1.00 88.50 93 GLY A C 1
ATOM 695 O O . GLY A 1 93 ? 10.357 1.411 -5.399 1.00 88.50 93 GLY A O 1
ATOM 696 N N . ILE A 1 94 ? 8.354 0.439 -5.716 1.00 91.00 94 ILE A N 1
ATOM 697 C CA . ILE A 1 94 ? 7.559 1.663 -5.648 1.00 91.00 94 ILE A CA 1
ATOM 698 C C . ILE A 1 94 ? 6.415 1.458 -4.669 1.00 91.00 94 ILE A C 1
ATOM 700 O O . ILE A 1 94 ? 5.863 0.360 -4.572 1.00 91.00 94 ILE A O 1
ATOM 704 N N . SER A 1 95 ? 6.048 2.500 -3.941 1.00 93.94 95 SER A N 1
ATOM 705 C CA . SER A 1 95 ? 4.952 2.464 -2.988 1.00 93.94 95 SER A CA 1
ATOM 706 C C . SER A 1 95 ? 4.031 3.662 -3.139 1.00 93.94 95 SER A C 1
ATOM 708 O O . SER A 1 95 ? 4.408 4.739 -3.606 1.00 93.94 95 SER A O 1
ATOM 710 N N . ALA A 1 96 ? 2.791 3.443 -2.727 1.00 96.12 96 ALA A N 1
ATOM 711 C CA . ALA A 1 96 ? 1.822 4.479 -2.454 1.00 96.12 96 ALA A CA 1
ATOM 712 C C . ALA A 1 96 ? 1.310 4.305 -1.033 1.00 96.12 96 ALA A C 1
ATOM 714 O O . ALA A 1 96 ? 1.002 3.191 -0.610 1.00 96.12 96 ALA A O 1
ATOM 715 N N . ARG A 1 97 ? 1.215 5.406 -0.297 1.00 96.25 97 ARG A N 1
ATOM 716 C CA . ARG A 1 97 ? 0.787 5.432 1.096 1.00 96.25 97 ARG A CA 1
ATOM 717 C C . ARG A 1 97 ? -0.299 6.479 1.274 1.00 96.25 97 ARG A C 1
ATOM 719 O O . ARG A 1 97 ? -0.148 7.605 0.814 1.00 96.25 97 ARG A O 1
ATOM 726 N N . ARG A 1 98 ? -1.346 6.129 2.016 1.00 97.50 98 ARG A N 1
ATOM 727 C CA . ARG A 1 98 ? -2.269 7.084 2.640 1.00 97.50 98 ARG A CA 1
ATOM 728 C C . ARG A 1 98 ? -2.281 6.871 4.144 1.00 97.50 98 ARG A C 1
ATOM 730 O O . ARG A 1 98 ? -2.249 5.732 4.606 1.00 97.50 98 ARG A O 1
ATOM 737 N N . ALA A 1 99 ? -2.320 7.960 4.897 1.00 97.19 99 ALA A N 1
ATOM 738 C CA . ALA A 1 99 ? -2.630 7.936 6.320 1.00 97.19 99 ALA A CA 1
ATOM 739 C C . ALA A 1 99 ? -3.997 8.581 6.537 1.00 97.19 99 ALA A C 1
ATOM 741 O O . ALA A 1 99 ? -4.271 9.658 6.000 1.00 97.19 99 ALA A O 1
ATOM 742 N N . TYR A 1 100 ? -4.832 7.925 7.331 1.00 97.25 100 TYR A N 1
ATOM 743 C CA . TYR A 1 100 ? -6.161 8.388 7.693 1.00 97.25 100 TYR A CA 1
ATOM 744 C C . TYR A 1 100 ? -6.228 8.629 9.191 1.00 97.25 100 TYR A C 1
ATOM 746 O O . TYR A 1 100 ? -5.746 7.812 9.973 1.00 97.25 100 TYR A O 1
ATOM 754 N N . ASP A 1 101 ? -6.848 9.733 9.571 1.00 97.06 101 ASP A N 1
ATOM 755 C CA . ASP A 1 101 ? -7.273 9.987 10.938 1.00 97.06 101 ASP A CA 1
ATOM 756 C C . ASP A 1 101 ? -8.680 9.409 11.130 1.00 97.06 101 ASP A C 1
ATOM 758 O O . ASP A 1 101 ? -9.601 9.747 10.380 1.00 97.06 101 ASP A O 1
ATOM 762 N N . THR A 1 102 ? -8.831 8.504 12.096 1.00 95.62 102 THR A N 1
ATOM 763 C CA . THR A 1 102 ? -10.111 7.867 12.430 1.00 95.62 102 THR A CA 1
ATOM 764 C C . THR A 1 102 ? -10.881 8.614 13.522 1.00 95.62 102 THR A C 1
ATOM 766 O O . THR A 1 102 ? -12.004 8.222 13.832 1.00 95.62 102 THR A O 1
ATOM 769 N N . GLY A 1 103 ? -10.287 9.652 14.123 1.00 94.12 103 GLY A N 1
ATOM 770 C CA . GLY A 1 103 ? -10.747 10.310 15.349 1.00 94.12 103 GLY A CA 1
ATOM 771 C C . GLY A 1 103 ? -10.170 9.684 16.625 1.00 94.12 103 GLY A C 1
ATOM 772 O O . GLY A 1 103 ? -9.875 10.404 17.576 1.00 94.12 103 GLY A O 1
ATOM 773 N N . ASP A 1 104 ? -9.938 8.369 16.615 1.00 91.75 104 ASP A N 1
ATOM 774 C CA . ASP A 1 104 ? -9.386 7.606 17.747 1.00 91.75 104 ASP A CA 1
ATOM 775 C C . ASP A 1 104 ? -7.909 7.215 17.543 1.00 91.75 104 ASP A C 1
ATOM 777 O O . ASP A 1 104 ? -7.229 6.782 18.474 1.00 91.75 104 ASP A O 1
ATOM 781 N N . GLY A 1 105 ? -7.392 7.351 16.319 1.00 94.56 105 GLY A N 1
ATOM 782 C CA . GLY A 1 105 ? -6.015 7.019 15.971 1.00 94.56 105 GLY A CA 1
ATOM 783 C C . GLY A 1 105 ? -5.717 7.173 14.481 1.00 94.56 105 GLY A C 1
ATOM 784 O O . GLY A 1 105 ? -6.535 7.653 13.700 1.00 94.56 105 GLY A O 1
ATOM 785 N N . GLU A 1 106 ? -4.517 6.755 14.075 1.00 96.31 106 GLU A N 1
ATOM 786 C CA . GLU A 1 106 ? -4.086 6.799 12.677 1.00 96.31 106 GLU A CA 1
ATOM 787 C C . GLU A 1 106 ? -4.110 5.400 12.055 1.00 96.31 106 GLU A C 1
ATOM 789 O O . GLU A 1 106 ? -3.507 4.467 12.590 1.00 96.31 106 GLU A O 1
ATOM 794 N N . VAL A 1 107 ? -4.750 5.260 10.894 1.00 96.56 107 VAL A N 1
ATOM 795 C CA . VAL A 1 107 ? -4.646 4.065 10.048 1.00 96.56 107 VAL A CA 1
ATOM 796 C C . VAL A 1 107 ? -3.820 4.400 8.816 1.00 96.56 107 VAL A C 1
ATOM 798 O O . VAL A 1 107 ? -4.162 5.281 8.032 1.00 96.56 107 VAL A O 1
ATOM 801 N N . ILE A 1 108 ? -2.728 3.669 8.629 1.00 96.69 108 ILE A N 1
ATOM 802 C CA . ILE A 1 108 ? -1.840 3.797 7.477 1.00 96.69 108 ILE A CA 1
ATOM 803 C C . ILE A 1 108 ? -2.134 2.651 6.516 1.00 96.69 108 ILE A C 1
ATOM 805 O O . ILE A 1 108 ? -2.077 1.486 6.903 1.00 96.69 108 ILE A O 1
ATOM 809 N N . PHE A 1 109 ? -2.396 2.985 5.259 1.00 96.00 109 PHE A N 1
ATOM 810 C CA . PHE A 1 109 ? -2.553 2.039 4.164 1.00 96.00 109 PHE A CA 1
ATOM 811 C C . PHE A 1 109 ? -1.408 2.231 3.173 1.00 96.00 109 PHE A C 1
ATOM 813 O O . PHE A 1 109 ? -1.239 3.323 2.627 1.00 96.00 109 PHE A O 1
ATOM 820 N N . VAL A 1 110 ? -0.622 1.182 2.944 1.00 94.88 110 VAL A N 1
ATOM 821 C CA . VAL A 1 110 ? 0.498 1.184 1.998 1.00 94.88 110 VAL A CA 1
ATOM 822 C C . VAL A 1 110 ? 0.280 0.104 0.957 1.00 94.88 110 VAL A C 1
ATOM 824 O O . VAL A 1 110 ? -0.043 -1.028 1.293 1.00 94.88 110 VAL A O 1
ATOM 827 N N . VAL A 1 111 ? 0.516 0.438 -0.303 1.00 94.38 111 VAL A N 1
ATOM 828 C CA . VAL A 1 111 ? 0.596 -0.501 -1.420 1.00 94.38 111 VAL A CA 1
ATOM 829 C C . VAL A 1 111 ? 2.014 -0.441 -1.960 1.00 94.38 111 VAL A C 1
ATOM 831 O O . VAL A 1 111 ? 2.498 0.640 -2.278 1.00 94.38 111 VAL A O 1
ATOM 834 N N . GLN A 1 112 ? 2.686 -1.582 -2.056 1.00 91.62 112 GLN A N 1
ATOM 835 C CA . GLN A 1 112 ? 4.058 -1.702 -2.537 1.00 91.62 112 GLN A CA 1
ATOM 836 C C . GLN A 1 112 ? 4.101 -2.654 -3.728 1.00 91.62 112 GLN A C 1
ATOM 838 O O . GLN A 1 112 ? 3.585 -3.768 -3.652 1.00 91.62 112 GLN A O 1
ATOM 843 N N . LEU A 1 113 ? 4.738 -2.228 -4.816 1.00 88.44 113 LEU A N 1
ATOM 844 C CA . LEU A 1 113 ? 5.153 -3.106 -5.903 1.00 88.44 113 LEU A CA 1
ATOM 845 C C . LEU A 1 113 ? 6.640 -3.389 -5.750 1.00 88.44 113 LEU A C 1
ATOM 847 O O . LEU A 1 113 ? 7.458 -2.467 -5.827 1.00 88.44 113 LEU A O 1
ATOM 851 N N . THR A 1 114 ? 6.978 -4.663 -5.595 1.00 79.19 114 THR A N 1
ATOM 852 C CA . THR A 1 114 ? 8.358 -5.142 -5.641 1.00 79.19 114 THR A CA 1
ATOM 853 C C . THR A 1 114 ? 8.523 -6.109 -6.819 1.00 79.19 114 THR A C 1
ATOM 855 O O . THR A 1 114 ? 7.597 -6.846 -7.166 1.00 79.19 114 THR A O 1
ATOM 858 N N . PRO A 1 115 ? 9.674 -6.083 -7.505 1.00 64.19 115 PRO A N 1
ATOM 859 C CA . PRO A 1 115 ? 9.818 -6.642 -8.843 1.00 64.19 115 PRO A CA 1
ATOM 860 C C . PRO A 1 115 ? 9.773 -8.170 -8.917 1.00 64.19 115 PRO A C 1
ATOM 862 O O . PRO A 1 115 ? 9.467 -8.645 -10.000 1.00 64.19 115 PRO A O 1
ATOM 865 N N . ALA A 1 116 ? 9.979 -8.940 -7.841 1.00 55.59 116 ALA A N 1
ATOM 866 C CA . ALA A 1 116 ? 9.561 -10.360 -7.808 1.00 55.59 116 ALA A CA 1
ATOM 867 C C . ALA A 1 116 ? 9.934 -11.095 -6.520 1.00 55.59 116 ALA A C 1
ATOM 869 O O . ALA A 1 116 ? 9.224 -12.017 -6.121 1.00 55.59 116 ALA A O 1
ATOM 870 N N . LEU A 1 117 ? 11.027 -10.718 -5.857 1.00 54.09 117 LEU A N 1
ATOM 871 C CA . LEU A 1 117 ? 11.515 -11.467 -4.707 1.00 54.09 117 LEU A CA 1
ATOM 872 C C . LEU A 1 117 ? 11.580 -10.589 -3.473 1.00 54.09 117 LEU A C 1
ATOM 874 O O . LEU A 1 117 ? 12.434 -9.721 -3.323 1.00 54.09 117 LEU A O 1
ATOM 878 N N . LEU A 1 118 ? 10.649 -10.879 -2.572 1.00 56.88 118 LEU A N 1
ATOM 879 C CA . LEU A 1 118 ? 10.826 -10.600 -1.164 1.00 56.88 118 LEU A CA 1
ATOM 880 C C . LEU A 1 118 ? 12.177 -11.173 -0.759 1.00 56.88 118 LEU A C 1
ATOM 882 O O . LEU A 1 118 ? 12.415 -12.368 -0.964 1.00 56.88 118 LEU A O 1
ATOM 886 N N . HIS A 1 119 ? 13.053 -10.324 -0.222 1.00 60.19 119 HIS A N 1
ATOM 887 C CA . HIS A 1 119 ? 14.354 -10.754 0.271 1.00 60.19 119 HIS A CA 1
ATOM 888 C C . HIS A 1 119 ? 14.142 -11.997 1.165 1.00 60.19 119 HIS A C 1
ATOM 890 O O . HIS A 1 119 ? 13.137 -12.039 1.886 1.00 60.19 119 HIS A O 1
ATOM 896 N N . PRO A 1 120 ? 15.005 -13.033 1.122 1.00 62.72 120 PRO A N 1
ATOM 897 C CA . PRO A 1 120 ? 14.774 -14.287 1.848 1.00 62.72 120 PRO A CA 1
ATOM 898 C C . PRO A 1 120 ? 14.304 -14.124 3.310 1.00 62.72 120 PRO A C 1
ATOM 900 O O . PRO A 1 120 ? 13.328 -14.781 3.673 1.00 62.72 120 PRO A O 1
ATOM 903 N N . PRO A 1 121 ? 14.841 -13.175 4.108 1.00 62.69 121 PRO A N 1
ATOM 904 C CA . PRO A 1 121 ? 14.350 -12.878 5.453 1.00 62.69 121 PRO A CA 1
ATOM 905 C C . PRO A 1 121 ? 12.878 -12.454 5.513 1.00 62.69 121 PRO A C 1
ATOM 907 O O . PRO A 1 121 ? 12.169 -12.834 6.438 1.00 62.69 121 PRO A O 1
ATOM 910 N N . PHE A 1 122 ? 12.380 -11.693 4.536 1.00 66.25 122 PHE A N 1
ATOM 911 C CA . PHE A 1 122 ? 10.967 -11.316 4.483 1.00 66.25 122 PHE A CA 1
ATOM 912 C C . PHE A 1 122 ? 10.087 -12.491 4.045 1.00 66.25 122 PHE A C 1
ATOM 914 O O . PHE A 1 122 ? 8.986 -12.665 4.564 1.00 66.25 122 PHE A O 1
ATOM 921 N N . SER A 1 123 ? 10.575 -13.341 3.137 1.00 65.56 123 SER A N 1
ATOM 922 C CA . SER A 1 123 ? 9.885 -14.590 2.790 1.00 65.56 123 SER A CA 1
ATOM 923 C C . SER A 1 123 ? 9.772 -15.535 3.998 1.00 65.56 123 SER A C 1
ATOM 925 O O . SER A 1 123 ? 8.719 -16.132 4.213 1.00 65.56 123 SER A O 1
ATOM 927 N N . ASP A 1 124 ? 10.817 -15.635 4.822 1.00 66.38 124 ASP A N 1
ATOM 928 C CA . ASP A 1 124 ? 10.810 -16.406 6.074 1.00 66.38 124 ASP A CA 1
ATOM 929 C C . ASP A 1 124 ? 9.909 -15.780 7.145 1.00 66.38 124 ASP A C 1
ATOM 931 O O . ASP A 1 124 ? 9.154 -16.489 7.817 1.00 66.38 124 ASP A O 1
ATOM 935 N N . ALA A 1 125 ? 9.911 -14.450 7.253 1.00 66.00 125 ALA A N 1
ATOM 936 C CA . ALA A 1 125 ? 8.998 -13.727 8.130 1.00 66.00 125 ALA A CA 1
ATOM 937 C C . ALA A 1 125 ? 7.533 -13.965 7.732 1.00 66.00 125 ALA A C 1
ATOM 939 O O . ALA A 1 125 ? 6.712 -14.256 8.590 1.00 66.00 125 ALA A O 1
ATOM 940 N N . LEU A 1 126 ? 7.196 -13.941 6.437 1.00 67.31 126 LEU A N 1
ATOM 941 C CA . LEU A 1 126 ? 5.837 -14.255 5.980 1.00 67.31 126 LEU A CA 1
ATOM 942 C C . LEU A 1 126 ? 5.436 -15.708 6.243 1.00 67.31 126 LEU A C 1
ATOM 944 O O . LEU A 1 126 ? 4.278 -15.959 6.562 1.00 67.31 126 LEU A O 1
ATOM 948 N N . ARG A 1 127 ? 6.367 -16.662 6.102 1.00 68.56 127 ARG A N 1
ATOM 949 C CA . ARG A 1 127 ? 6.109 -18.084 6.391 1.00 68.56 127 ARG A CA 1
ATOM 950 C C . ARG A 1 127 ? 5.875 -18.361 7.875 1.00 68.56 127 ARG A C 1
ATOM 952 O O . ARG A 1 127 ? 5.176 -19.311 8.202 1.00 68.56 127 ARG A O 1
ATOM 959 N N . SER A 1 128 ? 6.480 -17.563 8.750 1.00 69.06 128 SER A N 1
ATOM 960 C CA . SER A 1 128 ? 6.332 -17.672 10.207 1.00 69.06 128 SER A CA 1
ATOM 961 C C . SER A 1 128 ? 5.275 -16.727 10.791 1.00 69.06 128 SER A C 1
ATOM 963 O O . SER A 1 128 ? 4.913 -16.868 11.959 1.00 69.06 128 SER A O 1
ATOM 965 N N . ALA A 1 129 ? 4.764 -15.782 9.998 1.00 72.75 129 ALA A N 1
ATOM 966 C CA . ALA A 1 129 ? 3.746 -14.830 10.418 1.00 72.75 129 ALA A CA 1
ATOM 967 C C . ALA A 1 129 ? 2.427 -15.529 10.767 1.00 72.75 129 ALA A C 1
ATOM 969 O O . ALA A 1 129 ? 1.986 -16.457 10.093 1.00 72.75 129 ALA A O 1
ATOM 970 N N . VAL A 1 130 ? 1.745 -15.025 11.797 1.00 80.00 130 VAL A N 1
ATOM 971 C CA . VAL A 1 130 ? 0.402 -15.495 12.148 1.00 80.00 130 VAL A CA 1
ATOM 972 C C . VAL A 1 130 ? -0.570 -15.084 11.044 1.00 80.00 130 VAL A C 1
ATOM 974 O O . VAL A 1 130 ? -0.699 -13.900 10.724 1.00 80.00 130 VAL A O 1
ATOM 977 N N . HIS A 1 131 ? -1.269 -16.064 10.476 1.00 81.25 131 HIS A N 1
ATOM 978 C CA . HIS A 1 131 ? -2.282 -15.834 9.451 1.00 81.25 131 HIS A CA 1
ATOM 979 C C . HIS A 1 131 ? -3.665 -15.667 10.081 1.00 81.25 131 HIS A C 1
ATOM 981 O O . HIS A 1 131 ? -4.020 -16.365 11.032 1.00 81.25 131 HIS A O 1
ATOM 987 N N . LYS A 1 132 ? -4.468 -14.771 9.510 1.00 82.12 132 LYS A N 1
ATOM 988 C CA . LYS A 1 132 ? -5.880 -14.589 9.850 1.00 82.12 132 LYS A CA 1
ATOM 989 C C . LYS A 1 132 ? -6.697 -14.526 8.564 1.00 82.12 132 LYS A C 1
ATOM 991 O O . LYS A 1 132 ? -6.287 -13.877 7.606 1.00 82.12 132 LYS A O 1
ATOM 996 N N . ASP A 1 133 ? -7.840 -15.202 8.544 1.00 82.81 133 ASP A N 1
ATOM 997 C CA . ASP A 1 133 ? -8.839 -15.011 7.493 1.00 82.81 133 ASP A CA 1
ATOM 998 C C . ASP A 1 133 ? -9.792 -13.888 7.906 1.00 82.81 133 ASP A C 1
ATOM 1000 O O . ASP A 1 133 ? -10.321 -13.892 9.023 1.00 82.81 133 ASP A O 1
ATOM 1004 N N . VAL A 1 134 ? -9.972 -12.905 7.028 1.00 82.50 134 VAL A N 1
ATOM 1005 C CA . VAL A 1 134 ? -10.934 -11.820 7.216 1.00 82.50 134 VAL A CA 1
ATOM 1006 C C . VAL A 1 134 ? -11.706 -11.640 5.919 1.00 82.50 134 VAL A C 1
ATOM 1008 O O . VAL A 1 134 ? -11.157 -11.176 4.921 1.00 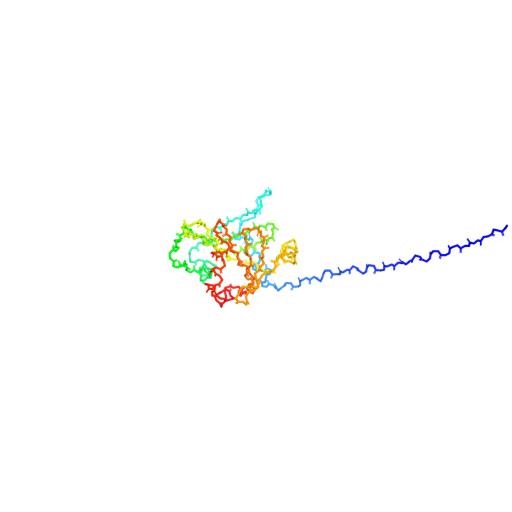82.50 134 VAL A O 1
ATOM 1011 N N . GLY A 1 135 ? -12.979 -12.040 5.922 1.00 79.31 135 GLY A N 1
ATOM 1012 C CA . GLY A 1 135 ? -13.843 -11.918 4.746 1.00 79.31 135 GLY A CA 1
ATOM 1013 C C . GLY A 1 135 ? -13.333 -12.701 3.530 1.00 79.31 135 GLY A C 1
ATOM 1014 O O . GLY A 1 135 ? -13.468 -12.221 2.406 1.00 79.31 135 GLY A O 1
ATOM 1015 N N . GLY A 1 136 ? -12.698 -13.864 3.739 1.00 80.94 136 GLY A N 1
ATOM 1016 C CA . GLY A 1 136 ? -12.120 -14.686 2.670 1.00 80.94 136 GLY A CA 1
ATOM 1017 C C . GLY A 1 136 ? -10.775 -14.179 2.143 1.00 80.94 136 GLY A C 1
ATOM 1018 O O . GLY A 1 136 ? -10.304 -14.643 1.104 1.00 80.94 136 GLY A O 1
ATOM 1019 N N . ARG A 1 137 ? -10.156 -13.205 2.823 1.00 82.19 137 ARG A N 1
ATOM 1020 C CA . ARG A 1 137 ? -8.811 -12.711 2.513 1.00 82.19 137 ARG A CA 1
ATOM 1021 C C . ARG A 1 137 ? -7.839 -13.154 3.599 1.00 82.19 137 ARG A C 1
ATOM 1023 O O . ARG A 1 137 ? -8.032 -12.855 4.777 1.00 82.19 137 ARG A O 1
ATOM 1030 N N . HIS A 1 138 ? -6.759 -13.811 3.185 1.00 83.44 138 HIS A N 1
ATOM 1031 C CA . HIS A 1 138 ? -5.671 -14.196 4.078 1.00 83.44 138 HIS A CA 1
ATOM 1032 C C . HIS A 1 138 ? -4.759 -13.001 4.353 1.00 83.44 138 HIS A C 1
ATOM 1034 O O . HIS A 1 138 ? -4.020 -12.557 3.472 1.00 83.44 138 HIS A O 1
ATOM 1040 N N . VAL A 1 139 ? -4.797 -12.498 5.584 1.00 88.31 139 VAL A N 1
ATOM 1041 C CA . VAL A 1 139 ? -3.890 -11.453 6.058 1.00 88.31 139 VAL A CA 1
ATOM 1042 C C . VAL A 1 139 ? -2.824 -12.044 6.976 1.00 88.31 139 VAL A C 1
ATOM 1044 O O . VAL A 1 139 ? -3.079 -12.947 7.771 1.00 88.31 139 VAL A O 1
ATOM 1047 N N . PHE A 1 140 ? -1.613 -11.521 6.859 1.00 86.75 140 PHE A N 1
ATOM 1048 C CA . PHE A 1 140 ? -0.439 -11.892 7.634 1.00 86.75 140 PHE A CA 1
ATOM 1049 C C . PHE A 1 140 ? -0.215 -10.814 8.685 1.00 86.75 140 PHE A C 1
ATOM 1051 O O . PHE A 1 140 ? -0.019 -9.649 8.338 1.00 86.75 140 PHE A O 1
ATOM 1058 N N . LYS A 1 141 ? -0.238 -11.168 9.966 1.00 84.88 141 LYS A N 1
ATOM 1059 C CA . LYS A 1 141 ? 0.144 -10.233 11.024 1.00 84.88 141 LYS A CA 1
ATOM 1060 C C . LYS A 1 141 ? 1.668 -10.080 11.008 1.00 84.88 141 LYS A C 1
ATOM 1062 O O . LYS A 1 141 ? 2.376 -11.040 11.301 1.00 84.88 141 LYS A O 1
ATOM 1067 N N . LEU A 1 142 ? 2.162 -8.902 10.617 1.00 78.00 142 LEU A N 1
ATOM 1068 C CA . LEU A 1 142 ? 3.602 -8.620 10.522 1.00 78.00 142 LEU A CA 1
ATOM 1069 C C . LEU A 1 142 ? 4.181 -8.199 11.877 1.00 78.00 142 LEU A C 1
ATOM 1071 O O . LEU A 1 142 ? 5.257 -8.643 12.261 1.00 78.00 142 LEU A O 1
ATOM 1075 N N . THR A 1 143 ? 3.458 -7.341 12.597 1.00 81.44 143 THR A N 1
ATOM 1076 C CA . THR A 1 143 ? 3.788 -6.879 13.954 1.00 81.44 143 THR A CA 1
ATOM 1077 C C . THR A 1 143 ? 2.517 -6.840 14.802 1.00 81.44 143 THR A C 1
ATOM 1079 O O . THR A 1 143 ? 1.432 -7.140 14.302 1.00 81.44 143 THR A O 1
ATOM 1082 N N . GLU A 1 144 ? 2.607 -6.458 16.080 1.00 78.75 144 GLU A N 1
ATOM 1083 C CA . GLU A 1 144 ? 1.406 -6.237 16.902 1.00 78.75 144 GLU A CA 1
ATOM 1084 C C . GLU A 1 144 ? 0.436 -5.239 16.260 1.00 78.75 144 GLU A C 1
ATOM 1086 O O . GLU A 1 144 ? -0.775 -5.467 16.283 1.00 78.75 144 GLU A O 1
ATOM 1091 N N . ASP A 1 145 ? 0.984 -4.226 15.587 1.00 85.44 145 ASP A N 1
ATOM 1092 C CA . ASP A 1 145 ? 0.238 -3.096 15.045 1.00 85.44 145 ASP A CA 1
ATOM 1093 C C . ASP A 1 145 ? 0.019 -3.136 13.534 1.00 85.44 145 ASP A C 1
ATOM 1095 O O . ASP A 1 145 ? -0.572 -2.195 12.996 1.00 85.44 145 ASP A O 1
ATOM 1099 N N . SER A 1 146 ? 0.475 -4.175 12.829 1.00 89.06 146 SER A N 1
ATOM 1100 C CA . SER A 1 146 ? 0.378 -4.198 11.371 1.00 89.06 146 SER A CA 1
ATOM 1101 C C . SER A 1 146 ? 0.000 -5.541 10.765 1.00 89.06 146 SER A C 1
ATOM 1103 O O . SER A 1 146 ? 0.399 -6.617 11.215 1.00 89.06 146 SER A O 1
ATOM 1105 N N . PHE A 1 147 ? -0.758 -5.438 9.679 1.00 90.00 147 PHE A N 1
ATOM 1106 C CA . PHE A 1 147 ? -1.197 -6.545 8.847 1.00 90.00 147 PHE A CA 1
ATOM 1107 C C . PHE A 1 147 ? -0.669 -6.356 7.434 1.00 90.00 147 PHE A C 1
ATOM 1109 O O . PHE A 1 147 ? -0.502 -5.231 6.968 1.00 90.00 147 PHE A O 1
ATOM 1116 N N . SER A 1 148 ? -0.457 -7.463 6.739 1.00 89.75 148 SER A N 1
ATOM 1117 C CA . SER A 1 148 ? -0.083 -7.501 5.337 1.00 89.75 148 SER A CA 1
ATOM 1118 C C . SER A 1 148 ? -1.014 -8.412 4.556 1.00 89.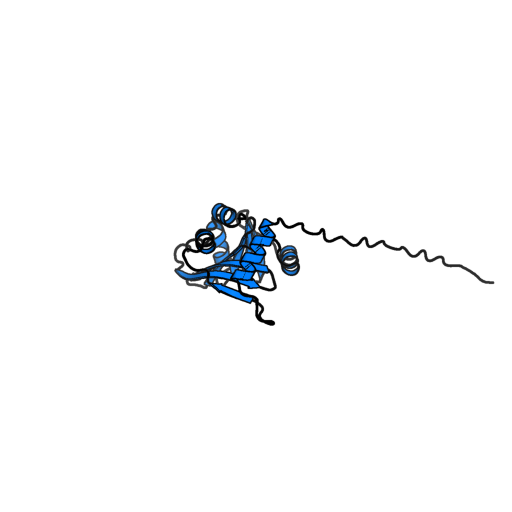75 148 SER A C 1
ATOM 1120 O O . SER A 1 148 ? -1.465 -9.436 5.058 1.00 89.75 148 SER A O 1
ATOM 1122 N N . LEU A 1 149 ? -1.301 -8.043 3.318 1.00 89.69 149 LEU A N 1
ATOM 1123 C CA . LEU A 1 149 ? -2.031 -8.842 2.347 1.00 89.69 149 LEU A CA 1
ATOM 1124 C C . LEU A 1 149 ? -1.251 -8.816 1.038 1.00 89.69 149 LEU A C 1
ATOM 1126 O O . LEU A 1 149 ? -0.819 -7.758 0.588 1.00 89.69 149 LEU A O 1
ATOM 1130 N N . ARG A 1 150 ? -1.113 -9.969 0.389 1.00 86.44 150 ARG A N 1
ATOM 1131 C CA . ARG A 1 150 ? -0.541 -10.045 -0.955 1.00 86.44 150 ARG A CA 1
ATOM 1132 C C . ARG A 1 150 ? -1.652 -10.197 -1.986 1.00 86.44 150 ARG A C 1
ATOM 1134 O O . ARG A 1 150 ? -2.482 -11.092 -1.860 1.00 86.44 150 ARG A O 1
ATOM 1141 N N . ILE A 1 151 ? -1.627 -9.362 -3.022 1.00 87.25 151 ILE A N 1
ATOM 1142 C CA . ILE A 1 151 ? -2.490 -9.488 -4.203 1.00 87.25 151 ILE A CA 1
ATOM 1143 C C . ILE A 1 151 ? -1.587 -9.449 -5.439 1.00 87.25 151 ILE A C 1
ATOM 1145 O O . ILE A 1 151 ? -0.997 -8.420 -5.770 1.00 87.25 151 ILE A O 1
ATOM 1149 N N . GLY A 1 152 ? -1.424 -10.597 -6.099 1.00 85.25 152 GLY A N 1
ATOM 1150 C CA . GLY A 1 152 ? -0.478 -10.751 -7.205 1.00 85.25 152 GLY A CA 1
ATOM 1151 C C . GLY A 1 152 ? 0.961 -10.390 -6.802 1.00 85.25 152 GLY A C 1
ATOM 1152 O O . GLY A 1 152 ? 1.561 -11.023 -5.925 1.00 85.25 152 GLY A O 1
ATOM 1153 N N . ARG A 1 153 ? 1.520 -9.366 -7.462 1.00 83.69 153 ARG A N 1
ATOM 1154 C CA . ARG A 1 153 ? 2.867 -8.811 -7.200 1.00 83.69 153 ARG A CA 1
ATOM 1155 C C . ARG A 1 153 ? 2.871 -7.672 -6.175 1.00 83.69 153 ARG A C 1
ATOM 1157 O O . ARG A 1 153 ? 3.935 -7.179 -5.819 1.00 83.69 153 ARG A O 1
ATOM 1164 N N . MET A 1 154 ? 1.697 -7.257 -5.707 1.00 88.50 154 MET A N 1
ATOM 1165 C CA . MET A 1 154 ? 1.552 -6.142 -4.780 1.00 88.50 154 MET A CA 1
ATOM 1166 C C . MET A 1 154 ? 1.486 -6.647 -3.341 1.00 88.50 154 MET A C 1
ATOM 1168 O O . MET A 1 154 ? 0.797 -7.626 -3.038 1.00 88.50 154 MET A O 1
ATOM 1172 N N . ILE A 1 155 ? 2.169 -5.939 -2.449 1.00 89.69 155 ILE A N 1
ATOM 1173 C CA . ILE A 1 155 ? 2.076 -6.112 -1.002 1.00 89.69 155 ILE A CA 1
ATOM 1174 C C . ILE A 1 155 ? 1.292 -4.928 -0.463 1.00 89.69 155 ILE A C 1
ATOM 1176 O O . ILE A 1 155 ? 1.618 -3.776 -0.738 1.00 89.69 155 ILE A O 1
ATOM 1180 N N . ILE A 1 156 ? 0.252 -5.214 0.299 1.00 92.88 156 ILE A N 1
ATOM 1181 C CA . ILE A 1 156 ? -0.599 -4.223 0.937 1.00 92.88 156 ILE A CA 1
ATOM 1182 C C . ILE A 1 156 ? -0.334 -4.306 2.429 1.00 92.88 156 ILE A C 1
ATOM 1184 O O . ILE A 1 156 ? -0.396 -5.396 2.985 1.00 92.88 156 ILE A O 1
ATOM 1188 N N . ILE A 1 157 ? -0.044 -3.183 3.074 1.00 92.81 157 ILE A N 1
ATOM 1189 C CA . ILE A 1 157 ? 0.224 -3.106 4.509 1.00 92.81 157 ILE A CA 1
ATOM 1190 C C . ILE A 1 157 ? -0.786 -2.159 5.150 1.00 92.81 157 ILE A C 1
ATOM 1192 O O . ILE A 1 157 ? -0.999 -1.043 4.676 1.00 92.81 157 ILE A O 1
ATOM 1196 N N . PHE A 1 158 ? -1.366 -2.605 6.258 1.00 93.31 158 PHE A N 1
ATOM 1197 C CA . PHE A 1 158 ? -2.242 -1.831 7.129 1.00 93.31 158 PHE A CA 1
ATOM 1198 C C . PHE A 1 158 ? -1.518 -1.649 8.457 1.00 93.31 158 PHE A C 1
ATOM 1200 O O . PHE A 1 158 ? -1.131 -2.640 9.073 1.00 93.31 158 PHE A O 1
ATOM 1207 N N . GLY A 1 159 ? -1.320 -0.41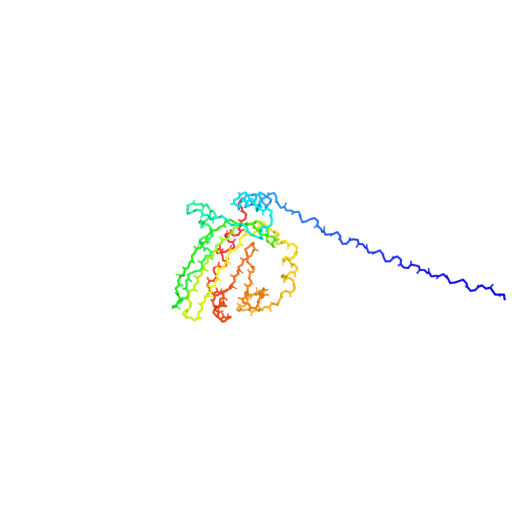4 8.904 1.00 93.75 159 GLY A N 1
ATOM 1208 C CA . GLY A 1 159 ? -0.590 -0.111 10.136 1.00 93.75 159 GLY A CA 1
ATOM 1209 C C . GLY A 1 159 ? -1.101 1.145 10.832 1.00 93.75 159 GLY A C 1
ATOM 1210 O O . GLY A 1 159 ? -2.187 1.630 10.521 1.00 93.75 159 GLY A O 1
ATOM 1211 N N . GLY A 1 160 ? -0.310 1.672 11.765 1.00 93.62 160 GLY A N 1
ATOM 1212 C CA . GLY A 1 160 ? -0.623 2.885 12.529 1.00 93.62 160 GLY A CA 1
ATOM 1213 C C . GLY A 1 160 ? -1.192 2.605 13.924 1.00 93.62 160 GLY A C 1
ATOM 1214 O O . GLY A 1 160 ? -1.290 1.453 14.346 1.00 93.62 160 GLY A O 1
ATOM 1215 N N . SER A 1 161 ? -1.536 3.668 14.652 1.00 94.88 161 SER A N 1
ATOM 1216 C CA . SER A 1 161 ? -2.025 3.607 16.038 1.00 94.88 161 SER A CA 1
ATOM 1217 C C . SER A 1 161 ? -3.511 3.264 16.174 1.00 94.88 161 SER A C 1
ATOM 1219 O O . SER A 1 161 ? -3.971 3.008 17.282 1.00 94.88 161 SER A O 1
ATOM 1221 N N . GLY A 1 162 ? -4.268 3.261 15.073 1.00 92.94 162 GLY A N 1
ATOM 1222 C CA . GLY A 1 162 ? -5.680 2.886 15.070 1.00 92.94 162 GLY A CA 1
ATOM 1223 C C . GLY A 1 162 ? -5.914 1.436 15.506 1.00 92.94 162 GLY A C 1
ATOM 1224 O O . GLY A 1 162 ? -5.009 0.593 15.479 1.00 92.94 162 GLY A O 1
ATOM 1225 N N . SER A 1 163 ? -7.154 1.129 15.886 1.00 93.81 163 SER A N 1
ATOM 1226 C CA . SER A 1 163 ? -7.524 -0.208 16.352 1.00 93.81 163 SER A CA 1
ATOM 1227 C C . SER A 1 163 ? -7.337 -1.276 15.261 1.00 93.81 163 SER A C 1
ATOM 1229 O O . SER A 1 163 ? -7.370 -0.986 14.062 1.00 93.81 163 SER A O 1
ATOM 1231 N N . GLU A 1 164 ? -7.179 -2.545 15.658 1.00 92.75 164 GLU A N 1
ATOM 1232 C CA . GLU A 1 164 ? -7.195 -3.663 14.702 1.00 92.75 164 GLU A CA 1
ATOM 1233 C C . GLU A 1 164 ? -8.488 -3.659 13.872 1.00 92.75 164 GLU A C 1
ATOM 1235 O O . GLU A 1 164 ? -8.438 -3.828 12.655 1.00 92.75 164 GLU A O 1
ATOM 1240 N N . ALA A 1 165 ? -9.635 -3.406 14.506 1.00 91.50 165 ALA A N 1
ATOM 1241 C CA . ALA A 1 165 ? -10.918 -3.344 13.817 1.00 91.50 165 ALA A CA 1
ATOM 1242 C C . ALA A 1 165 ? -10.927 -2.265 12.723 1.00 91.50 165 ALA A C 1
ATOM 1244 O O . ALA A 1 165 ? -11.405 -2.523 11.620 1.00 91.50 165 ALA A O 1
ATOM 1245 N N . ASP A 1 166 ? -10.356 -1.089 12.987 1.00 94.19 166 ASP A N 1
ATOM 1246 C CA . ASP A 1 166 ? -10.244 -0.026 11.988 1.00 94.19 166 ASP A CA 1
ATOM 1247 C C . ASP A 1 166 ? -9.306 -0.413 10.846 1.00 94.19 166 ASP A C 1
ATOM 1249 O O . ASP A 1 166 ? -9.681 -0.293 9.680 1.00 94.19 166 ASP A O 1
ATOM 1253 N N . LYS A 1 167 ? -8.128 -0.971 11.146 1.00 93.12 167 LYS A N 1
ATOM 1254 C CA . LYS A 1 167 ? -7.198 -1.463 10.113 1.00 93.12 167 LYS A CA 1
ATOM 1255 C C . LYS A 1 167 ? -7.874 -2.484 9.195 1.00 93.12 167 LYS A C 1
ATOM 1257 O O . LYS A 1 167 ? -7.716 -2.412 7.979 1.00 93.12 167 LYS A O 1
ATOM 1262 N N . LEU A 1 168 ? -8.668 -3.395 9.758 1.00 90.38 168 LEU A N 1
ATOM 1263 C CA . LEU A 1 168 ? -9.364 -4.431 8.995 1.00 90.38 168 LEU A CA 1
ATOM 1264 C C . LEU A 1 168 ? -10.533 -3.894 8.151 1.00 90.38 168 LEU A C 1
ATOM 1266 O O . LEU A 1 168 ? -10.788 -4.465 7.093 1.00 90.38 168 LEU A O 1
ATOM 1270 N N . LYS A 1 169 ? -11.172 -2.765 8.508 1.00 90.69 169 LYS A N 1
ATOM 1271 C CA . LYS A 1 169 ? -12.184 -2.102 7.645 1.00 90.69 169 LYS A CA 1
ATOM 1272 C C . LYS A 1 169 ? -11.625 -1.701 6.278 1.00 90.69 169 LYS A C 1
ATOM 1274 O O . LYS A 1 169 ? -12.381 -1.554 5.318 1.00 90.69 169 LYS A O 1
ATOM 1279 N N . MET A 1 170 ? -10.308 -1.522 6.168 1.00 91.50 170 MET A N 1
ATOM 1280 C CA . MET A 1 170 ? -9.667 -1.199 4.895 1.00 91.50 170 MET A CA 1
ATOM 1281 C C . MET A 1 170 ? -9.715 -2.359 3.898 1.00 91.50 170 MET A C 1
ATOM 1283 O O . MET A 1 170 ? -9.639 -2.107 2.699 1.00 91.50 170 MET A O 1
ATOM 1287 N N . LEU A 1 171 ? -9.873 -3.608 4.351 1.00 90.62 171 LEU A N 1
ATOM 1288 C CA . LEU A 1 171 ? -9.928 -4.774 3.462 1.00 90.62 171 LEU A CA 1
ATOM 1289 C C . LEU A 1 171 ? -11.102 -4.704 2.484 1.00 90.62 171 LEU A C 1
ATOM 1291 O O . LEU A 1 171 ? -10.930 -4.998 1.300 1.00 90.62 171 LEU A O 1
ATOM 1295 N N . ASP A 1 172 ? -12.253 -4.225 2.954 1.00 89.62 172 ASP A N 1
ATOM 1296 C CA . ASP A 1 172 ? -13.469 -4.070 2.149 1.00 89.62 172 ASP A CA 1
ATOM 1297 C C . ASP A 1 172 ? -13.371 -2.919 1.138 1.00 89.62 172 ASP A C 1
ATOM 1299 O O . ASP A 1 172 ? -14.187 -2.805 0.225 1.00 89.62 172 ASP A O 1
ATOM 1303 N N . ARG A 1 173 ? -12.365 -2.049 1.285 1.00 90.81 173 ARG A N 1
ATOM 1304 C CA . ARG A 1 173 ? -12.123 -0.900 0.401 1.00 90.81 173 ARG A CA 1
ATOM 1305 C C . ARG A 1 173 ? -11.104 -1.185 -0.694 1.00 90.81 173 ARG A C 1
ATOM 1307 O O . ARG A 1 173 ? -10.898 -0.346 -1.566 1.00 90.81 173 ARG A O 1
ATOM 1314 N N . ILE A 1 174 ? -10.466 -2.350 -0.664 1.00 92.12 174 ILE A N 1
ATOM 1315 C CA . ILE A 1 174 ? -9.465 -2.727 -1.658 1.00 92.12 174 ILE A CA 1
ATOM 1316 C C . ILE A 1 174 ? -10.153 -3.183 -2.939 1.00 92.12 174 ILE A C 1
ATOM 1318 O O . ILE A 1 174 ? -10.753 -4.264 -2.984 1.00 92.12 174 ILE A O 1
ATOM 1322 N N . ASP A 1 175 ? -9.943 -2.407 -3.998 1.00 93.56 175 ASP A N 1
ATOM 1323 C CA . ASP A 1 175 ? -10.176 -2.831 -5.372 1.00 93.56 175 ASP A CA 1
ATOM 1324 C C . ASP A 1 175 ? -9.058 -3.796 -5.802 1.00 93.56 175 ASP A C 1
ATOM 1326 O O . ASP A 1 175 ? -7.982 -3.396 -6.255 1.00 93.56 175 ASP A O 1
ATOM 1330 N N . ALA A 1 176 ? -9.305 -5.095 -5.615 1.00 91.69 176 ALA A N 1
ATOM 1331 C CA . ALA A 1 176 ? -8.345 -6.142 -5.957 1.00 91.69 176 ALA A CA 1
ATOM 1332 C C . ALA A 1 176 ? -7.966 -6.106 -7.445 1.00 91.69 176 ALA A C 1
ATOM 1334 O O . ALA A 1 176 ? -6.806 -6.329 -7.780 1.00 91.69 176 ALA A O 1
ATOM 1335 N N . LYS A 1 177 ? -8.907 -5.748 -8.328 1.00 92.94 177 LYS A N 1
ATOM 1336 C CA . LYS A 1 177 ? -8.648 -5.661 -9.764 1.00 92.94 177 LYS A CA 1
ATOM 1337 C C . LYS A 1 177 ? -7.702 -4.506 -10.085 1.00 92.94 177 LYS A C 1
ATOM 1339 O O . LYS A 1 177 ? -6.753 -4.702 -10.841 1.00 92.94 177 LYS A O 1
ATOM 1344 N N . ALA A 1 178 ? -7.918 -3.326 -9.504 1.00 94.19 178 ALA A N 1
ATOM 1345 C CA . ALA A 1 178 ? -7.011 -2.192 -9.686 1.00 94.19 178 ALA A CA 1
ATOM 1346 C C . ALA A 1 178 ? -5.596 -2.505 -9.172 1.00 94.19 178 ALA A C 1
ATOM 1348 O O . ALA A 1 178 ? -4.610 -2.136 -9.813 1.00 94.19 178 ALA A O 1
ATOM 1349 N N . ILE A 1 179 ? -5.494 -3.222 -8.048 1.00 93.38 179 ILE A N 1
ATOM 1350 C CA . ILE A 1 179 ? -4.221 -3.687 -7.482 1.00 93.38 179 ILE A CA 1
ATOM 1351 C C . ILE A 1 179 ? -3.524 -4.680 -8.423 1.00 93.38 179 ILE A C 1
ATOM 1353 O O . ILE A 1 179 ? -2.341 -4.514 -8.722 1.00 93.38 179 ILE A O 1
ATOM 1357 N N . GLU A 1 180 ? -4.240 -5.690 -8.921 1.00 91.56 180 GLU A N 1
ATOM 1358 C CA . GLU A 1 180 ? -3.692 -6.669 -9.864 1.00 91.56 180 GLU A CA 1
ATOM 1359 C C . GLU A 1 180 ? -3.230 -6.009 -11.162 1.00 91.56 180 GLU A C 1
ATOM 1361 O O . GLU A 1 180 ? -2.118 -6.267 -11.619 1.00 91.56 180 GLU A O 1
ATOM 1366 N N . ASP A 1 181 ? -4.052 -5.127 -11.734 1.00 91.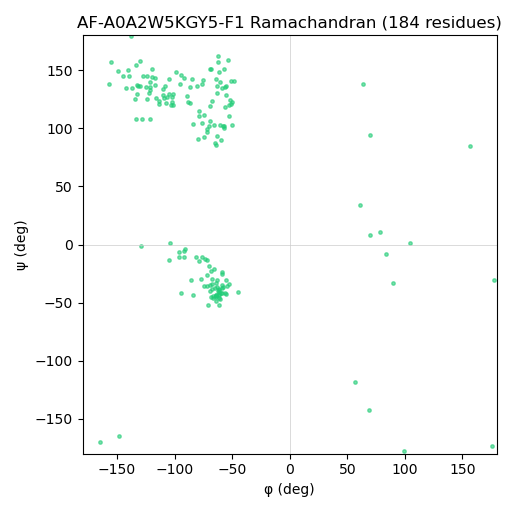81 181 ASP A N 1
ATOM 1367 C CA . ASP A 1 181 ? -3.738 -4.400 -12.964 1.00 91.81 181 ASP A CA 1
ATOM 1368 C C . ASP A 1 181 ? -2.523 -3.474 -12.768 1.00 91.81 181 ASP A C 1
ATOM 1370 O O . ASP A 1 181 ? -1.677 -3.363 -13.660 1.00 91.81 181 ASP A O 1
ATOM 1374 N N . ALA A 1 182 ? -2.381 -2.857 -11.590 1.00 90.62 182 ALA A N 1
ATOM 1375 C CA . ALA A 1 182 ? -1.204 -2.070 -11.235 1.00 90.62 182 ALA A CA 1
ATOM 1376 C C . ALA A 1 182 ? 0.063 -2.930 -11.078 1.00 90.62 182 ALA A C 1
ATOM 1378 O O . ALA A 1 182 ? 1.153 -2.477 -11.431 1.00 90.62 182 ALA A O 1
ATOM 1379 N N . GLY A 1 183 ? -0.059 -4.168 -10.599 1.00 88.06 183 GLY A N 1
ATOM 1380 C CA . GLY A 1 183 ? 1.072 -5.076 -10.400 1.00 88.06 183 GLY A CA 1
ATOM 1381 C C . GLY A 1 183 ? 1.627 -5.714 -11.677 1.00 88.06 183 GLY A C 1
ATOM 1382 O O . GLY A 1 183 ? 2.695 -6.331 -11.633 1.00 88.06 183 GLY A O 1
ATOM 1383 N N . ARG A 1 184 ? 0.937 -5.589 -12.818 1.00 86.19 184 ARG A N 1
ATOM 1384 C CA . ARG A 1 184 ? 1.365 -6.226 -14.073 1.00 86.19 184 ARG A CA 1
ATOM 1385 C C . ARG A 1 184 ? 2.721 -5.681 -14.555 1.00 86.19 184 ARG A C 1
ATOM 1387 O O . ARG A 1 184 ? 2.912 -4.460 -14.515 1.00 86.19 184 ARG A O 1
ATOM 1394 N N . PRO A 1 185 ? 3.639 -6.560 -15.011 1.00 79.94 185 PRO A N 1
ATOM 1395 C CA . PRO A 1 185 ? 4.895 -6.138 -15.625 1.00 79.94 185 PRO A CA 1
ATOM 1396 C C . PRO A 1 185 ? 4.660 -5.231 -16.841 1.00 79.94 185 PRO A C 1
ATOM 1398 O O . PRO A 1 185 ? 3.626 -5.346 -17.508 1.00 79.94 185 PRO A O 1
ATOM 1401 N N . ARG A 1 186 ? 5.613 -4.339 -17.121 1.00 70.44 186 ARG A N 1
ATOM 1402 C CA . ARG A 1 186 ? 5.626 -3.461 -18.300 1.00 70.44 186 ARG A CA 1
ATOM 1403 C C . ARG A 1 186 ? 6.939 -3.557 -19.051 1.00 70.44 186 ARG A C 1
ATOM 1405 O O . ARG A 1 186 ? 7.979 -3.667 -18.368 1.00 70.44 186 ARG A O 1
#

Sequence (186 aa):
MNAFRSCVAAFLTVTAPVTAGAIDFSEVEIAESKRFCAAADPAPTGVMSNARPLKPGHADYERLRKTLPEPPTNWALKSESFEAFSNDMVGCGISARRAYDTGDGEVIFVVQLTPALLHPPFSDALRSAVHKDVGGRHVFKLTEDSFSLRIGRMIIIFGGSGSEADKLKMLDRIDAKAIEDAGRPR

Organism: Ancylobacter novellus (NCBI:txid921)

Radius of gyration: 22.14 Å; Cα contacts (8 Å, |Δi|>4): 326; chains: 1; bounding box: 60×76×42 Å

Foldseek 3Di:
DDDDDDPPPPPPPPPPPPPPPPPDDDPLLVVQLVVLCVFQDPDDPPDQKGKDFDDPPDPLCVLQVLQDFDDDPQKDWPDKTWIWMAGPQQGTWIKIWIWIDNVVWIKIKMKIAGSADGDVVNVVLQVPFDWDDDPNFIWGANDPFKIWGDQPRMIMMIGTPDDPVSSSVCVVRGPSVSSNVSNDGD

Mean predicted aligned error: 10.62 Å

Solvent-accessible surface area (backbone atoms only — not comparable to full-atom values): 10602 Å² total; per-residue (Å²): 139,89,80,88,78,82,80,78,77,77,79,77,74,78,75,69,76,78,70,75,68,79,78,82,70,54,71,58,36,54,50,48,31,54,52,22,35,66,55,12,48,80,57,60,91,91,53,72,61,30,71,27,78,52,52,87,90,36,74,67,40,64,42,43,60,66,54,60,62,78,72,60,91,86,36,44,82,72,47,76,50,40,28,18,24,29,30,81,54,46,44,29,20,39,38,31,36,38,33,30,36,57,88,84,32,35,35,30,42,34,43,33,43,42,52,79,64,58,31,68,71,42,48,52,47,60,74,69,33,56,73,43,78,56,96,90,40,69,32,32,39,77,49,101,58,27,38,33,37,74,48,86,50,23,42,34,38,32,29,51,74,31,54,69,70,60,44,55,58,50,62,82,51,58,57,62,65,47,37,42,65,52,40,53,87,123

Nearest PDB structures (foldseek):
  4d0v-assembly2_D  TM=3.676E-01  e=1.368E-01  Snake adenovirus 1
  6xux-assembly1_A  TM=2.134E-01  e=5.883E-01  Escherichia coli K-12
  5ixm-assembly4_G  TM=4.394E-01  e=7.671E+00  Yersinia pestis
  8h1s-assembly2_A  TM=3.313E-01  e=9.688E+00  Pseudomonas aeruginosa PAO1